Protein AF-A0A7Z0RQ14-F1 (afdb_monomer_lite)

Secondary structure (DSSP, 8-state):
----TTTT---GGGGGS-HHHHHHHHHHHHHHHHHHHHHHHHHHHHHHTHHHHHHTTT-HHHHHHHHH-HHHHHHHHHHHHHHHHHHHHHTS---GGGGT--SS-HHHHHHHHHHHHHHHHHHHHHHHHHTTS---------HHHHHHHHHHHHHHHHHHHHHHIIIIIIIHHHHHTTS-HHHHHHHHHHHHHHHHHHHHHHHHHHHHHHT--

Radius of gyration: 20.74 Å; chains: 1; bounding box: 49×41×56 Å

Organism: NCBI:txid747656

Foldseek 3Di:
DPDPVLLVPDFPPPVPDALVVLLVVLLVVLVVLVVVLLVVLVVVVCVVCVVVCVVCVPPVPVVCCVCPPPCSVLVSLLSSQVVVVVCCVPVVVDPPCSLPVDDDDPVVVVVVVVVVVVVVVVVVVVVCVVVVVDDCPDDDPDPVVVVVVVVCVVSVCSNVVSLCSSLPSPSLSSNVVNDPNVVSVVSSVVSSVVVVVVVVVVVVVVVVVVVVD

InterPro domains:
  IPR003675 CAAX prenyl protease 2/Lysostaphin resistance protein A-like domain [PF02517] (147-197)

Structure (mmCIF, N/CA/C/O backbone):
data_AF-A0A7Z0RQ14-F1
#
_entry.id   AF-A0A7Z0RQ14-F1
#
loop_
_atom_site.group_PDB
_atom_site.id
_atom_site.type_symbol
_atom_site.label_atom_id
_atom_site.label_alt_id
_atom_site.label_comp_id
_atom_site.label_asym_id
_atom_site.label_entity_id
_atom_site.label_seq_id
_atom_site.pdbx_PDB_ins_code
_atom_site.Cartn_x
_atom_site.Cartn_y
_atom_site.Cartn_z
_atom_site.occupancy
_atom_site.B_iso_or_equiv
_atom_site.auth_seq_id
_atom_site.auth_comp_id
_atom_site.auth_asym_id
_atom_site.auth_atom_id
_atom_site.pdbx_PDB_model_num
ATOM 1 N N . MET A 1 1 ? -17.360 -22.278 20.365 1.00 36.97 1 MET A N 1
ATOM 2 C CA . MET A 1 1 ? -17.751 -20.852 20.411 1.00 36.97 1 MET A CA 1
ATOM 3 C C . MET A 1 1 ? -16.495 -20.026 20.114 1.00 36.97 1 MET A C 1
ATOM 5 O O . MET A 1 1 ? -15.644 -19.904 20.984 1.00 36.97 1 MET A O 1
ATOM 9 N N . MET A 1 2 ? -16.275 -19.608 18.859 1.00 37.91 2 MET A N 1
ATOM 10 C CA . MET A 1 2 ? -15.067 -18.852 18.478 1.00 37.91 2 MET A CA 1
ATOM 11 C C . MET A 1 2 ? -15.148 -17.441 19.061 1.00 37.91 2 MET A C 1
ATOM 13 O O . MET A 1 2 ? -15.863 -16.584 18.545 1.00 37.91 2 MET A O 1
ATOM 17 N N . GLN A 1 3 ? -14.428 -17.221 20.155 1.00 40.12 3 GLN A N 1
ATOM 18 C CA . GLN A 1 3 ? -14.225 -15.907 20.749 1.00 40.12 3 GLN A CA 1
ATOM 19 C C . GLN A 1 3 ? -13.548 -15.014 19.698 1.00 40.12 3 GLN A C 1
ATOM 21 O O . GLN A 1 3 ? -12.396 -15.247 19.323 1.00 40.12 3 GLN A O 1
ATOM 26 N N . LYS A 1 4 ? -14.278 -14.025 19.166 1.00 46.34 4 LYS A N 1
ATOM 27 C CA . LYS A 1 4 ? -13.780 -13.070 18.164 1.00 46.34 4 LYS A CA 1
ATOM 28 C C . LYS A 1 4 ? -12.815 -12.080 18.832 1.00 46.34 4 LYS A C 1
ATOM 30 O O . LYS A 1 4 ? -13.126 -10.904 18.985 1.00 46.34 4 LYS A O 1
ATOM 35 N N . ARG A 1 5 ? -11.630 -12.563 19.219 1.00 50.62 5 ARG A N 1
ATOM 36 C CA . ARG A 1 5 ? -10.582 -11.812 19.943 1.00 50.62 5 ARG A CA 1
ATOM 37 C C . ARG A 1 5 ? -10.099 -10.556 19.216 1.00 50.62 5 ARG A C 1
ATOM 39 O O . ARG A 1 5 ? -9.617 -9.633 19.863 1.00 50.62 5 ARG A O 1
ATOM 46 N N . ILE A 1 6 ? -10.271 -10.488 17.893 1.00 51.50 6 ILE A N 1
ATOM 47 C CA . ILE A 1 6 ? -9.937 -9.298 17.095 1.00 51.50 6 ILE A CA 1
ATOM 48 C C . ILE A 1 6 ? -10.818 -8.085 17.457 1.00 51.50 6 ILE A C 1
ATOM 50 O O . ILE A 1 6 ? -10.410 -6.946 17.263 1.00 51.50 6 ILE A O 1
ATOM 54 N N . LEU A 1 7 ? -12.007 -8.324 18.026 1.00 49.09 7 LEU A N 1
ATOM 55 C CA . LEU A 1 7 ? -12.956 -7.284 18.434 1.00 49.09 7 LEU A CA 1
ATOM 56 C C . LEU A 1 7 ? -12.770 -6.829 19.891 1.00 49.09 7 LEU A C 1
ATOM 58 O O . LEU A 1 7 ? -13.235 -5.752 20.256 1.00 49.09 7 LEU A O 1
ATOM 62 N N . GLU A 1 8 ? -12.104 -7.624 20.732 1.00 48.56 8 GLU A N 1
ATOM 63 C CA . GLU A 1 8 ? -12.002 -7.352 22.174 1.00 48.56 8 GLU A CA 1
ATOM 64 C C . GLU A 1 8 ? -10.889 -6.356 22.515 1.00 48.56 8 GLU A C 1
ATOM 66 O O . GLU A 1 8 ? -10.997 -5.615 23.491 1.00 48.56 8 GLU A O 1
ATOM 71 N N . ASN A 1 9 ? -9.833 -6.274 21.702 1.00 47.22 9 ASN A N 1
ATOM 72 C CA . ASN A 1 9 ? -8.649 -5.489 22.048 1.00 47.22 9 ASN A CA 1
ATOM 73 C C . ASN A 1 9 ? -8.691 -4.070 21.456 1.00 47.22 9 ASN A C 1
ATOM 75 O O . ASN A 1 9 ? -7.859 -3.698 20.627 1.00 47.22 9 ASN A O 1
ATOM 79 N N . THR A 1 10 ? -9.696 -3.281 21.855 1.00 51.72 10 THR A N 1
ATOM 80 C CA . THR A 1 10 ? -9.879 -1.894 21.394 1.00 51.72 10 THR A CA 1
ATOM 81 C C . THR A 1 10 ? -9.547 -0.863 22.478 1.00 51.72 10 THR A C 1
ATOM 83 O O . THR A 1 10 ? -10.015 -0.934 23.611 1.00 51.72 10 THR A O 1
ATOM 86 N N . THR A 1 11 ? -8.720 0.127 22.128 1.00 47.34 11 THR A N 1
ATOM 87 C CA . THR A 1 11 ? -8.255 1.208 23.006 1.00 47.34 11 THR A CA 1
ATOM 88 C C . THR A 1 11 ? -9.424 2.039 23.543 1.00 47.34 11 THR A C 1
ATOM 90 O O . THR A 1 11 ? -10.228 2.576 22.783 1.00 47.34 11 THR A O 1
ATOM 93 N N . LYS A 1 12 ? -9.464 2.234 24.870 1.00 48.81 12 LYS A N 1
ATOM 94 C CA . LYS A 1 12 ? -10.450 3.072 25.591 1.00 48.81 12 LYS A CA 1
ATOM 95 C C . LYS A 1 12 ? -10.433 4.564 25.204 1.00 48.81 12 LYS A C 1
ATOM 97 O O . LYS A 1 12 ? -11.265 5.339 25.657 1.00 48.81 12 LYS A O 1
ATOM 102 N N . ARG A 1 13 ? -9.466 5.018 24.398 1.00 49.84 13 ARG A N 1
ATOM 103 C CA . ARG A 1 13 ? -9.223 6.452 24.151 1.00 49.84 13 ARG A CA 1
ATOM 104 C C . ARG A 1 13 ? -10.235 7.091 23.193 1.00 49.84 13 ARG A C 1
ATOM 106 O O . ARG A 1 13 ? -10.565 8.258 23.367 1.00 49.84 13 ARG A O 1
ATOM 113 N N . TYR A 1 14 ? -10.795 6.322 22.263 1.00 52.81 14 TYR A N 1
ATOM 114 C CA . TYR A 1 14 ? -11.795 6.801 21.299 1.00 52.81 14 TYR A CA 1
ATOM 115 C C . TYR A 1 14 ? -13.242 6.738 21.830 1.00 52.81 14 TYR A C 1
ATOM 117 O O . TYR A 1 14 ? -14.206 6.905 21.081 1.00 52.81 14 TYR A O 1
ATOM 125 N N . GLU A 1 15 ? -13.423 6.480 23.131 1.00 54.47 15 GLU A N 1
ATOM 126 C CA . GLU A 1 15 ? -14.751 6.336 23.740 1.00 54.47 15 GLU A CA 1
ATOM 127 C C . GLU A 1 15 ? -15.501 7.668 23.907 1.00 54.47 15 GLU A C 1
ATOM 129 O O . GLU A 1 15 ? -16.731 7.672 23.909 1.00 54.47 15 GLU A O 1
ATOM 134 N N . LYS A 1 16 ? -14.785 8.799 23.946 1.00 55.19 16 LYS A N 1
ATOM 135 C CA . LYS A 1 16 ? -15.356 10.119 24.269 1.00 55.19 16 LYS A CA 1
ATOM 136 C C . LYS A 1 16 ? -15.962 10.891 23.090 1.00 55.19 16 LYS A C 1
ATOM 138 O O . LYS A 1 16 ? -16.620 11.896 23.322 1.00 55.19 16 LYS A O 1
ATOM 143 N N . LEU A 1 17 ? -15.736 10.460 21.850 1.00 57.28 17 LEU A N 1
ATOM 144 C CA . LEU A 1 17 ? -16.204 11.16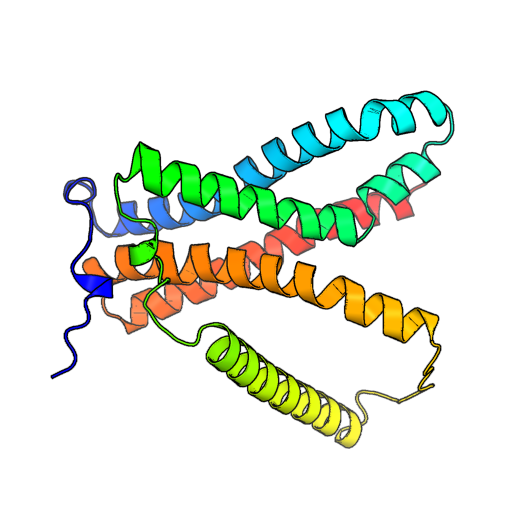7 20.654 1.00 57.28 17 LEU A CA 1
ATOM 145 C C . LEU A 1 17 ? -17.479 10.517 20.086 1.00 57.28 17 LEU A C 1
ATOM 147 O O . LEU A 1 17 ? -17.620 9.289 20.164 1.00 57.28 17 LEU A O 1
ATOM 151 N N . PRO A 1 18 ? -18.412 11.310 19.523 1.00 68.69 18 PRO A N 1
ATOM 152 C CA . PRO A 1 18 ? -19.643 10.779 18.954 1.00 68.69 18 PRO A CA 1
ATOM 153 C C . PRO A 1 18 ? -19.339 9.868 17.756 1.00 68.69 18 PRO A C 1
ATOM 155 O O . PRO A 1 18 ? -18.381 10.085 17.014 1.00 68.69 18 PRO A O 1
ATOM 158 N N . ALA A 1 19 ? -20.156 8.826 17.578 1.00 65.38 19 ALA A N 1
ATOM 159 C CA . ALA A 1 19 ? -19.882 7.730 16.644 1.00 65.38 19 ALA A CA 1
ATOM 160 C C . ALA A 1 19 ? -19.664 8.196 15.192 1.00 65.38 19 ALA A C 1
ATOM 162 O O . ALA A 1 19 ? -18.755 7.707 14.528 1.00 65.38 19 ALA A O 1
ATOM 163 N N . TRP A 1 20 ? -20.442 9.175 14.723 1.00 68.00 20 TRP A N 1
ATOM 164 C CA . TRP A 1 20 ? -20.328 9.734 13.372 1.00 68.00 20 TRP A CA 1
ATOM 165 C C . TRP A 1 20 ? -19.007 10.489 13.155 1.00 68.00 20 TRP A C 1
ATOM 167 O O . TRP A 1 20 ? -18.345 10.295 12.140 1.00 68.00 20 TRP A O 1
ATOM 177 N N . LEU A 1 21 ? -18.571 11.278 14.142 1.00 69.69 21 LEU A N 1
ATOM 178 C CA . LEU A 1 21 ? -17.315 12.027 14.079 1.00 69.69 21 LEU A CA 1
ATOM 179 C C . LEU A 1 21 ? -16.108 11.089 14.132 1.00 69.69 21 LEU A C 1
ATOM 181 O O . LEU A 1 21 ? -15.133 11.305 13.425 1.00 69.69 21 LEU A O 1
ATOM 185 N N . MET A 1 22 ? -16.191 10.011 14.916 1.00 70.69 22 MET A N 1
ATOM 186 C CA . MET A 1 22 ? -15.156 8.977 14.952 1.00 70.69 22 MET A CA 1
ATOM 187 C C . MET A 1 22 ? -15.006 8.233 13.630 1.00 70.69 22 MET A C 1
ATOM 189 O O . MET A 1 22 ? -13.882 7.912 13.260 1.00 70.69 22 MET A O 1
ATOM 193 N N . ILE A 1 23 ? -16.109 7.958 12.929 1.00 68.06 23 ILE A N 1
ATOM 194 C CA . ILE A 1 23 ? -16.064 7.334 11.605 1.00 68.06 23 ILE A CA 1
ATOM 195 C C . ILE A 1 23 ? -15.337 8.264 10.638 1.00 68.06 23 ILE A C 1
ATOM 197 O O . ILE A 1 23 ? -14.333 7.850 10.074 1.00 68.06 23 ILE A O 1
ATOM 201 N N . ILE A 1 24 ? -15.767 9.524 10.520 1.00 73.44 24 ILE A N 1
ATOM 202 C CA . ILE A 1 24 ? -15.133 10.508 9.625 1.00 73.44 24 ILE A CA 1
ATOM 203 C C . ILE A 1 24 ? -13.648 10.682 9.969 1.00 73.44 24 ILE A C 1
ATOM 205 O O . ILE A 1 24 ? -12.796 10.644 9.086 1.00 73.44 24 ILE A O 1
ATOM 209 N N . LEU A 1 25 ? -13.321 10.802 11.258 1.00 75.69 25 LEU A N 1
ATOM 210 C CA . LEU A 1 25 ? -11.942 10.937 11.717 1.00 75.69 25 LEU A CA 1
ATOM 211 C C . LEU A 1 25 ? -11.107 9.690 11.395 1.00 75.69 25 LEU A C 1
ATOM 213 O O . LEU A 1 25 ? -9.959 9.819 10.991 1.00 75.69 25 LEU A O 1
ATOM 217 N N . ALA A 1 26 ? -11.666 8.487 11.546 1.00 72.00 26 ALA A N 1
ATOM 218 C CA . ALA A 1 26 ? -10.970 7.251 11.201 1.00 72.00 26 ALA A CA 1
ATOM 219 C C . ALA A 1 26 ? -10.734 7.134 9.687 1.00 72.00 26 ALA A C 1
ATOM 221 O O . ALA A 1 26 ? -9.661 6.699 9.283 1.00 72.00 26 ALA A O 1
ATOM 222 N N . CYS A 1 27 ? -11.686 7.580 8.862 1.00 70.75 27 CYS A N 1
ATOM 223 C CA . CYS A 1 27 ? -11.525 7.662 7.406 1.00 70.75 27 CYS A CA 1
ATOM 224 C C . CYS A 1 27 ? -10.371 8.599 7.035 1.00 70.75 27 CYS A C 1
ATOM 226 O O . CYS A 1 27 ? -9.447 8.204 6.331 1.00 70.75 27 CYS A O 1
ATOM 228 N N . LEU A 1 28 ? -10.396 9.813 7.587 1.00 77.81 28 LEU A N 1
ATOM 229 C CA . LEU A 1 28 ? -9.386 10.839 7.342 1.00 77.81 28 LEU A CA 1
ATOM 230 C C . LEU A 1 28 ? -8.000 10.377 7.819 1.00 77.81 28 LEU A C 1
ATOM 232 O O . LEU A 1 28 ? -6.992 10.623 7.168 1.00 77.81 28 LEU A O 1
ATOM 236 N N . MET A 1 29 ? -7.938 9.637 8.926 1.00 76.88 29 MET A N 1
ATOM 237 C CA . MET A 1 29 ? -6.689 9.054 9.417 1.00 76.88 29 MET A CA 1
ATOM 238 C C . MET A 1 29 ? -6.098 8.009 8.463 1.00 76.88 29 MET A C 1
ATOM 240 O O . MET A 1 29 ? -4.878 7.956 8.335 1.00 76.88 29 MET A O 1
ATOM 244 N N . VAL A 1 30 ? -6.918 7.213 7.764 1.00 78.94 30 VAL A N 1
ATOM 245 C CA . VAL A 1 30 ? -6.406 6.291 6.732 1.00 78.94 30 VAL A CA 1
ATOM 246 C C . VAL A 1 30 ? -5.719 7.072 5.613 1.00 78.94 30 VAL A C 1
ATOM 248 O O . VAL A 1 30 ? -4.593 6.737 5.249 1.00 78.94 30 VAL A O 1
ATOM 251 N N 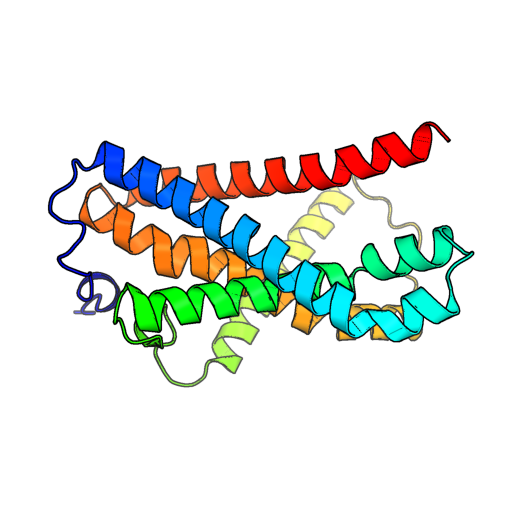. GLU A 1 31 ? -6.339 8.145 5.119 1.00 78.06 31 GLU A N 1
ATOM 252 C CA . GLU A 1 31 ? -5.728 9.015 4.103 1.00 78.06 31 GLU A CA 1
ATOM 253 C C . GLU A 1 31 ? -4.439 9.668 4.610 1.00 78.06 31 GLU A C 1
ATOM 255 O O . GLU A 1 31 ? -3.434 9.682 3.899 1.00 78.06 31 GLU A O 1
ATOM 260 N N . LEU A 1 32 ? -4.415 10.131 5.863 1.00 82.12 32 LEU A N 1
ATOM 261 C CA . LEU A 1 32 ? -3.205 10.684 6.473 1.00 82.12 32 LEU A CA 1
ATOM 262 C C . LEU A 1 32 ? -2.066 9.662 6.555 1.00 82.12 32 LEU A C 1
ATOM 264 O O . LEU A 1 32 ? -0.911 10.045 6.374 1.00 82.12 32 LEU A O 1
ATOM 268 N N . PHE A 1 33 ? -2.352 8.378 6.788 1.00 83.31 33 PHE A N 1
ATOM 269 C CA . PHE A 1 33 ? -1.316 7.342 6.742 1.00 83.31 33 PHE A CA 1
ATOM 270 C C . PHE A 1 33 ? -0.777 7.127 5.330 1.00 83.31 33 PHE A C 1
ATOM 272 O O . PHE A 1 33 ? 0.440 7.015 5.166 1.00 83.31 33 PHE A O 1
ATOM 279 N N . PHE A 1 34 ? -1.645 7.117 4.315 1.00 82.81 34 PHE A N 1
ATOM 280 C CA . PHE A 1 34 ? -1.215 7.015 2.919 1.00 82.81 34 PHE A CA 1
ATOM 281 C C . PHE A 1 34 ? -0.372 8.220 2.497 1.00 82.81 34 PHE A C 1
ATOM 283 O O . PHE A 1 34 ? 0.728 8.039 1.975 1.00 82.81 34 PHE A O 1
ATOM 290 N N . ILE A 1 35 ? -0.836 9.441 2.771 1.00 82.94 35 ILE A N 1
ATOM 291 C CA . ILE A 1 35 ? -0.117 10.675 2.430 1.00 82.94 35 ILE A CA 1
ATOM 292 C C . ILE A 1 35 ? 1.194 10.749 3.213 1.00 82.94 35 ILE A C 1
ATOM 294 O O . ILE A 1 35 ? 2.260 10.899 2.621 1.00 82.94 35 ILE A O 1
ATOM 298 N N . GLY A 1 36 ? 1.136 10.590 4.537 1.00 83.19 36 GLY A N 1
ATOM 299 C CA . GLY A 1 36 ? 2.308 10.666 5.405 1.00 83.19 36 GLY A CA 1
ATOM 300 C C . GLY A 1 36 ? 3.364 9.625 5.043 1.00 83.19 36 GLY A C 1
ATOM 301 O O . GLY A 1 36 ? 4.548 9.953 4.966 1.00 83.19 36 GLY A O 1
ATOM 302 N N . GLY A 1 37 ? 2.948 8.392 4.750 1.00 84.81 37 GLY A N 1
ATOM 303 C CA . GLY A 1 37 ? 3.871 7.348 4.320 1.00 84.81 37 GLY A CA 1
ATOM 304 C C . GLY A 1 37 ? 4.426 7.536 2.920 1.00 84.81 37 GLY A C 1
ATOM 305 O O . GLY A 1 37 ? 5.607 7.266 2.711 1.00 84.81 37 GLY A O 1
ATOM 306 N N . THR A 1 38 ? 3.639 8.091 2.002 1.00 85.81 38 THR A N 1
ATOM 307 C CA . THR A 1 38 ? 4.127 8.460 0.668 1.00 85.81 38 THR A CA 1
ATOM 308 C C . THR A 1 38 ? 5.156 9.583 0.744 1.00 85.81 38 THR A C 1
ATOM 310 O O . THR A 1 38 ? 6.208 9.486 0.120 1.00 85.81 38 THR A O 1
ATOM 313 N N . VAL A 1 39 ? 4.905 10.619 1.549 1.00 86.81 39 VAL A N 1
ATOM 314 C CA . VAL A 1 39 ? 5.836 11.744 1.729 1.00 86.81 39 VAL A CA 1
ATOM 315 C C . VAL A 1 39 ? 7.133 11.277 2.385 1.00 86.81 39 VAL A C 1
ATOM 317 O O . VAL A 1 39 ? 8.211 11.542 1.861 1.00 86.81 39 VAL A O 1
ATOM 320 N N . ILE A 1 40 ? 7.056 10.549 3.501 1.00 87.38 40 ILE A N 1
ATOM 321 C CA . ILE A 1 40 ? 8.252 10.075 4.214 1.00 87.38 40 ILE A CA 1
ATOM 322 C C . ILE A 1 40 ? 9.030 9.068 3.360 1.00 87.38 40 ILE A C 1
ATOM 324 O O . ILE A 1 40 ? 10.248 9.193 3.231 1.00 87.38 40 ILE A O 1
ATOM 328 N N . GLY A 1 41 ? 8.343 8.098 2.749 1.00 87.00 41 GLY A N 1
ATOM 329 C CA . GLY A 1 41 ? 8.963 7.126 1.849 1.00 87.00 41 GLY A CA 1
ATOM 330 C C . GLY A 1 41 ? 9.618 7.801 0.644 1.00 87.00 41 GLY A C 1
ATOM 331 O O . GLY A 1 41 ? 10.763 7.492 0.320 1.00 87.00 41 GLY A O 1
ATOM 332 N N . GLY A 1 42 ? 8.942 8.784 0.044 1.00 86.12 42 GLY A N 1
ATOM 333 C CA . GLY A 1 42 ? 9.466 9.592 -1.055 1.00 86.12 42 GLY A CA 1
ATOM 334 C C . GLY A 1 42 ? 10.709 10.391 -0.667 1.00 86.12 42 GLY A C 1
ATOM 335 O O . GLY A 1 42 ? 11.697 10.361 -1.396 1.00 86.12 42 GLY A O 1
ATOM 336 N N . LEU A 1 43 ? 10.712 11.046 0.498 1.00 88.12 43 LEU A N 1
ATOM 337 C CA . LEU A 1 43 ? 11.885 11.771 1.002 1.00 88.12 43 LEU A CA 1
ATOM 338 C C . LEU A 1 43 ? 13.076 10.834 1.226 1.00 88.12 43 LEU A C 1
ATOM 340 O O . LEU A 1 43 ? 14.182 11.139 0.784 1.00 88.12 43 LEU A O 1
ATOM 344 N N . ILE A 1 44 ? 12.855 9.682 1.866 1.00 89.06 44 ILE A N 1
ATOM 345 C CA . ILE A 1 44 ? 13.913 8.691 2.109 1.00 89.06 44 ILE A CA 1
ATOM 346 C C . ILE A 1 44 ? 14.483 8.182 0.782 1.00 89.06 44 ILE A C 1
ATOM 348 O O . ILE A 1 44 ? 15.700 8.174 0.604 1.00 89.06 44 ILE A O 1
ATOM 352 N N . LEU A 1 45 ? 13.623 7.798 -0.164 1.00 87.31 45 LEU A N 1
ATOM 353 C CA . LEU A 1 45 ? 14.046 7.322 -1.483 1.00 87.31 45 LEU A CA 1
ATOM 354 C C . LEU A 1 45 ? 14.797 8.400 -2.267 1.00 87.31 45 LEU A C 1
ATOM 356 O O . LEU A 1 45 ? 15.821 8.101 -2.875 1.00 87.31 45 LEU A O 1
ATOM 360 N N . THR A 1 46 ? 14.351 9.654 -2.184 1.00 85.44 46 THR A N 1
ATOM 361 C CA . THR A 1 46 ? 15.030 10.788 -2.823 1.00 85.44 46 THR A CA 1
ATOM 362 C C . THR A 1 46 ? 16.437 10.950 -2.260 1.00 85.44 46 THR A C 1
ATOM 364 O O . THR A 1 46 ? 17.394 10.983 -3.031 1.00 85.44 46 THR A O 1
ATOM 367 N N . VAL A 1 47 ? 16.588 10.947 -0.930 1.00 89.12 47 VAL A N 1
ATOM 368 C CA . VAL A 1 47 ? 17.897 11.031 -0.259 1.00 89.12 47 VAL A CA 1
ATOM 369 C C . VAL A 1 47 ? 18.806 9.862 -0.651 1.00 89.12 47 VAL A C 1
ATOM 371 O O . VAL A 1 47 ? 19.984 10.070 -0.937 1.00 89.12 47 VAL A O 1
ATOM 374 N N . LEU A 1 48 ? 18.271 8.641 -0.721 1.00 87.81 48 LEU A N 1
ATOM 375 C CA . LEU A 1 48 ? 19.030 7.460 -1.149 1.00 87.81 48 LEU A CA 1
ATOM 376 C C . LEU A 1 48 ? 19.459 7.540 -2.622 1.00 87.81 48 LEU A C 1
ATOM 378 O O . LEU A 1 48 ? 20.557 7.106 -2.964 1.00 87.81 48 LEU A O 1
ATOM 382 N N . SER A 1 49 ? 18.626 8.126 -3.482 1.00 86.50 49 SER A N 1
ATOM 383 C CA . SER A 1 49 ? 18.912 8.321 -4.908 1.00 86.50 49 SER A CA 1
ATOM 384 C C . SER A 1 49 ? 19.812 9.527 -5.210 1.00 86.50 49 SER A C 1
ATOM 386 O O . SER A 1 49 ? 20.167 9.741 -6.367 1.00 86.50 49 SER A O 1
ATOM 388 N N . MET A 1 50 ? 20.233 10.304 -4.202 1.00 85.56 50 MET A N 1
ATOM 389 C CA . MET A 1 50 ? 21.034 11.521 -4.403 1.00 85.56 50 MET A CA 1
ATOM 390 C C . MET A 1 50 ? 22.303 11.320 -5.244 1.00 85.56 50 MET A C 1
ATOM 392 O O . MET A 1 50 ? 22.546 12.152 -6.115 1.00 85.56 50 MET A O 1
ATOM 396 N N . PRO A 1 51 ? 23.102 10.246 -5.080 1.00 87.50 51 PRO A N 1
ATOM 397 C CA . PRO A 1 51 ? 24.266 10.023 -5.940 1.00 87.50 51 PRO A CA 1
ATOM 398 C C . PRO A 1 51 ? 23.887 9.869 -7.420 1.00 87.50 51 PRO A C 1
ATOM 400 O O . PRO A 1 51 ? 24.569 10.404 -8.292 1.00 87.50 51 PRO A O 1
ATOM 403 N N . PHE A 1 52 ? 22.769 9.190 -7.695 1.00 87.38 52 PHE A N 1
ATOM 404 C CA . PHE A 1 52 ? 22.239 9.011 -9.045 1.00 87.38 52 PHE A CA 1
ATOM 405 C C . PHE A 1 52 ? 21.708 10.330 -9.622 1.00 87.38 52 PHE A C 1
ATOM 407 O O . PHE A 1 52 ? 22.012 10.665 -10.769 1.00 87.38 52 PHE A O 1
ATOM 414 N N . LEU A 1 53 ? 20.986 11.111 -8.813 1.00 86.19 53 LEU A N 1
ATOM 415 C CA . LEU A 1 53 ? 20.505 12.443 -9.187 1.00 86.19 53 LEU A CA 1
ATOM 416 C C . LEU A 1 53 ? 21.664 13.379 -9.540 1.00 86.19 53 LEU A C 1
ATOM 418 O O . LEU A 1 53 ? 21.619 14.051 -10.565 1.00 86.19 53 LEU A O 1
ATOM 422 N N . ILE A 1 54 ? 22.728 13.370 -8.733 1.00 87.25 54 ILE A N 1
ATOM 423 C CA . ILE A 1 54 ? 23.929 14.179 -8.972 1.00 87.25 54 ILE A CA 1
ATOM 424 C C . ILE A 1 54 ? 24.631 13.752 -10.265 1.00 87.25 54 ILE A C 1
ATOM 426 O O . ILE A 1 54 ? 25.076 14.607 -11.027 1.00 87.25 54 ILE A O 1
ATOM 430 N N . SER A 1 55 ? 24.701 12.448 -10.549 1.00 86.75 55 SER A N 1
ATOM 431 C CA . SER A 1 55 ? 25.309 11.953 -11.791 1.00 86.75 55 SER A CA 1
ATOM 432 C C . SER A 1 55 ? 24.497 12.273 -13.054 1.00 86.75 55 SER A C 1
ATOM 434 O O . SER A 1 55 ? 25.077 12.372 -14.130 1.00 86.75 55 SER A O 1
ATOM 436 N N . ASN A 1 56 ? 23.182 12.483 -12.926 1.00 86.12 56 ASN A N 1
ATOM 437 C CA . ASN A 1 56 ? 22.261 12.740 -14.039 1.00 86.12 56 ASN A CA 1
ATOM 438 C C . ASN A 1 56 ? 21.691 14.168 -14.022 1.00 86.12 56 ASN A C 1
ATOM 440 O O . ASN A 1 56 ? 20.613 14.405 -14.558 1.00 86.12 56 ASN A O 1
ATOM 444 N N . LEU A 1 57 ? 22.418 15.135 -13.447 1.00 79.00 57 LEU A N 1
ATOM 445 C CA . LEU A 1 57 ? 21.945 16.507 -13.195 1.00 79.00 57 LEU A CA 1
ATOM 446 C C . LEU A 1 57 ? 21.516 17.304 -14.455 1.00 79.00 57 LEU A C 1
ATOM 448 O O . LEU A 1 57 ? 21.013 18.414 -14.329 1.00 79.00 57 LEU A O 1
ATOM 452 N N . GLY A 1 58 ? 21.710 16.757 -15.659 1.00 81.38 58 GLY A N 1
ATOM 453 C CA . GLY A 1 58 ? 21.276 17.335 -16.937 1.00 81.38 58 GLY A CA 1
ATOM 454 C C . GLY A 1 58 ? 20.326 16.456 -17.760 1.00 81.38 58 GLY A C 1
ATOM 455 O O . GLY A 1 58 ? 19.983 16.844 -18.871 1.00 81.38 58 GLY A O 1
ATOM 456 N N . ASN A 1 59 ? 19.913 15.290 -17.255 1.00 87.25 59 ASN A N 1
ATOM 457 C CA . ASN A 1 59 ? 18.996 14.380 -17.944 1.00 87.25 59 ASN A CA 1
ATOM 458 C C . ASN A 1 59 ? 17.702 14.235 -17.129 1.00 87.25 59 ASN A C 1
ATOM 460 O O . ASN A 1 59 ? 17.588 13.363 -16.266 1.00 87.25 59 ASN A O 1
ATOM 464 N N . LEU A 1 60 ? 16.749 15.137 -17.384 1.00 82.50 60 LEU A N 1
ATOM 465 C CA . LEU A 1 60 ? 15.454 15.157 -16.699 1.00 82.50 60 LEU A CA 1
ATOM 466 C C . LEU A 1 60 ? 14.654 13.876 -16.959 1.00 82.50 60 LEU A C 1
ATOM 468 O O . LEU A 1 60 ? 14.043 13.357 -16.028 1.00 82.50 60 LEU A O 1
ATOM 472 N N . ASP A 1 61 ? 14.734 13.324 -18.169 1.00 84.88 61 ASP A N 1
ATOM 473 C CA . ASP A 1 61 ? 13.996 12.119 -18.556 1.00 84.88 61 ASP A CA 1
ATOM 474 C C . ASP A 1 61 ? 14.449 10.907 -17.734 1.00 84.88 61 ASP A C 1
ATOM 476 O O . ASP A 1 61 ? 13.625 10.203 -17.155 1.00 84.88 61 ASP A O 1
ATOM 480 N N . ALA A 1 62 ? 15.764 10.723 -17.566 1.00 83.75 62 ALA A N 1
ATOM 481 C CA . ALA A 1 62 ? 16.313 9.637 -16.748 1.00 83.75 62 ALA A CA 1
ATOM 482 C C . ALA A 1 62 ? 15.919 9.753 -15.264 1.00 83.75 62 ALA A C 1
ATOM 484 O O . ALA A 1 62 ? 15.706 8.747 -14.577 1.00 83.75 62 ALA A O 1
ATOM 485 N N . ILE A 1 63 ? 15.814 10.983 -14.749 1.00 83.62 63 ILE A N 1
ATOM 486 C CA . ILE A 1 63 ? 15.347 11.232 -13.382 1.00 83.62 63 ILE A CA 1
ATOM 487 C C . ILE A 1 63 ? 13.865 10.855 -13.269 1.00 83.62 63 ILE A C 1
ATOM 489 O O . ILE A 1 63 ? 13.500 10.089 -12.374 1.00 83.62 63 ILE A O 1
ATOM 493 N N . ILE A 1 64 ? 13.021 11.345 -14.179 1.00 81.69 64 ILE A N 1
ATOM 494 C CA . ILE A 1 64 ? 11.578 11.070 -14.173 1.00 81.69 64 ILE A CA 1
ATOM 495 C C . ILE A 1 64 ? 11.316 9.568 -14.305 1.00 81.69 64 ILE A C 1
ATOM 497 O O . ILE A 1 64 ? 10.554 9.021 -13.505 1.00 81.69 64 ILE A O 1
ATOM 501 N N . GLU A 1 65 ? 11.993 8.879 -15.224 1.00 84.69 65 GLU A N 1
ATOM 502 C CA . GLU A 1 65 ? 11.874 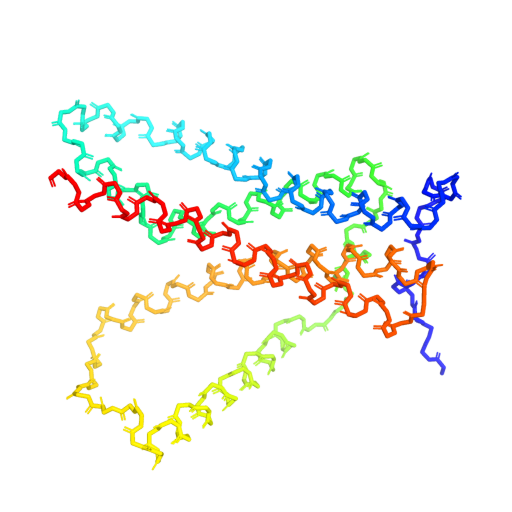7.430 -15.420 1.00 84.69 65 GLU A CA 1
ATOM 503 C C . GLU A 1 65 ? 12.209 6.659 -14.135 1.00 84.69 65 GLU A C 1
ATOM 505 O O . GLU A 1 65 ? 11.485 5.751 -13.728 1.00 84.69 65 GLU A O 1
ATOM 510 N N . THR A 1 66 ? 13.254 7.075 -13.417 1.00 82.75 66 THR A N 1
ATOM 511 C CA . THR A 1 66 ? 13.665 6.421 -12.167 1.00 82.75 66 THR A CA 1
ATOM 512 C C . THR A 1 66 ? 12.605 6.553 -11.068 1.00 82.75 66 THR A C 1
ATOM 514 O O . THR A 1 66 ? 12.316 5.579 -10.370 1.00 82.75 66 THR A O 1
ATOM 517 N N . PHE A 1 67 ? 11.992 7.731 -10.905 1.00 79.50 67 PHE A N 1
ATOM 518 C CA . PHE A 1 67 ? 10.959 7.956 -9.879 1.00 79.50 67 PHE A CA 1
ATOM 519 C C . PHE A 1 67 ? 9.571 7.438 -10.274 1.00 79.50 67 PHE A C 1
ATOM 521 O O . PHE A 1 67 ? 8.741 7.167 -9.400 1.00 79.50 67 PHE A O 1
ATOM 528 N N . THR A 1 68 ? 9.303 7.303 -11.570 1.00 79.06 68 THR A N 1
ATOM 529 C CA . THR A 1 68 ? 8.069 6.700 -12.092 1.00 79.06 68 THR A CA 1
ATOM 530 C C . THR A 1 68 ? 8.177 5.185 -12.233 1.00 79.06 68 THR A C 1
ATOM 532 O O . THR A 1 68 ? 7.156 4.514 -12.383 1.00 79.06 68 THR A O 1
ATOM 535 N N . HIS A 1 69 ? 9.382 4.626 -12.083 1.00 84.12 69 HIS A N 1
ATOM 536 C CA . HIS A 1 69 ? 9.616 3.196 -12.166 1.00 84.12 69 HIS A CA 1
ATOM 537 C C . HIS A 1 69 ? 8.722 2.413 -11.188 1.00 84.12 69 HIS A C 1
ATOM 539 O O . HIS A 1 69 ? 8.676 2.683 -9.983 1.00 84.12 69 HIS A O 1
ATOM 545 N N . LEU A 1 70 ? 8.075 1.359 -11.698 1.00 82.56 70 LEU A N 1
ATOM 546 C CA . LEU A 1 70 ? 7.110 0.532 -10.964 1.00 82.56 70 LEU A CA 1
ATOM 547 C C . LEU A 1 70 ? 7.625 0.065 -9.588 1.00 82.56 70 LEU A C 1
ATOM 549 O O . LEU A 1 70 ? 6.944 0.237 -8.583 1.00 82.56 70 LEU A O 1
ATOM 553 N N . TYR A 1 71 ? 8.843 -0.485 -9.512 1.00 82.81 71 TYR A N 1
ATOM 554 C CA . TYR A 1 71 ? 9.444 -0.917 -8.241 1.00 82.81 71 TYR A CA 1
ATOM 555 C C . TYR A 1 71 ? 9.569 0.196 -7.194 1.00 82.81 71 TYR A C 1
ATOM 557 O O . TYR A 1 71 ? 9.383 -0.074 -6.009 1.00 82.81 71 TYR A O 1
ATOM 565 N N . VAL A 1 72 ? 9.858 1.436 -7.605 1.00 84.25 72 VAL A N 1
ATOM 566 C CA . VAL A 1 72 ? 9.965 2.576 -6.683 1.00 84.25 72 VAL A CA 1
ATOM 567 C C . VAL A 1 72 ? 8.584 2.924 -6.140 1.00 84.25 72 VAL A C 1
ATOM 569 O O . VAL A 1 72 ? 8.412 3.025 -4.925 1.00 84.25 72 VAL A O 1
ATOM 572 N N . GLN A 1 73 ? 7.577 3.006 -7.013 1.00 83.31 73 GLN A N 1
ATOM 573 C CA . GLN A 1 73 ? 6.196 3.280 -6.610 1.00 83.31 73 GLN A CA 1
ATOM 574 C C . GLN A 1 73 ? 5.638 2.205 -5.673 1.00 83.31 73 GLN A C 1
ATOM 576 O O . GLN A 1 73 ? 5.062 2.523 -4.631 1.00 83.31 73 GLN A O 1
ATOM 581 N N . LEU A 1 74 ? 5.847 0.927 -5.996 1.00 85.62 74 LEU A N 1
ATOM 582 C CA . LEU A 1 74 ? 5.398 -0.170 -5.143 1.00 85.62 74 LEU A CA 1
ATOM 583 C C . LEU A 1 74 ? 6.186 -0.234 -3.827 1.00 85.62 74 LEU A C 1
ATOM 585 O O . LEU A 1 74 ? 5.620 -0.533 -2.776 1.00 85.62 74 LEU A O 1
ATOM 589 N N . GLY A 1 75 ? 7.482 0.085 -3.861 1.00 84.81 75 GLY A N 1
ATOM 590 C CA . GLY A 1 75 ? 8.338 0.137 -2.678 1.00 84.81 75 GLY A CA 1
ATOM 591 C C . GLY A 1 75 ? 7.876 1.168 -1.643 1.00 84.81 75 GLY A C 1
ATOM 592 O O . GLY A 1 75 ? 8.011 0.928 -0.443 1.00 84.81 75 GLY A O 1
ATOM 593 N N . ILE A 1 76 ? 7.253 2.272 -2.073 1.00 87.06 76 ILE A N 1
ATOM 594 C CA . ILE A 1 76 ? 6.713 3.305 -1.171 1.00 87.06 76 ILE A CA 1
ATOM 595 C C . ILE A 1 76 ? 5.656 2.733 -0.207 1.00 87.06 76 ILE A C 1
ATOM 597 O O . ILE A 1 76 ? 5.610 3.129 0.962 1.00 87.06 76 ILE A O 1
ATOM 601 N N . PHE A 1 77 ? 4.868 1.739 -0.630 1.00 85.44 77 PHE A N 1
ATOM 602 C CA . PHE A 1 77 ? 3.872 1.095 0.237 1.00 85.44 77 PHE A CA 1
ATOM 603 C C . PHE A 1 77 ? 4.489 0.377 1.442 1.00 85.44 77 PHE A C 1
ATOM 605 O O . PHE A 1 77 ? 3.873 0.330 2.511 1.00 85.44 77 PHE A O 1
ATOM 612 N N . ALA A 1 78 ? 5.732 -0.099 1.329 1.00 87.25 78 ALA A N 1
ATOM 613 C CA . ALA A 1 78 ? 6.444 -0.663 2.472 1.00 87.25 78 ALA A CA 1
ATOM 614 C C . ALA A 1 78 ? 6.626 0.384 3.587 1.00 87.25 78 ALA A C 1
ATOM 616 O O . ALA A 1 78 ? 6.421 0.080 4.764 1.00 87.25 78 ALA A O 1
ATOM 617 N N . PHE A 1 79 ? 6.938 1.634 3.229 1.00 86.75 79 PHE A N 1
ATOM 618 C CA . PHE A 1 79 ? 7.093 2.726 4.195 1.00 86.75 79 PHE A CA 1
ATOM 619 C C . PHE A 1 79 ? 5.765 3.114 4.850 1.00 86.75 79 PHE A C 1
ATOM 621 O O . PHE A 1 79 ? 5.738 3.367 6.056 1.00 86.75 79 PHE A O 1
ATOM 628 N N . ILE A 1 80 ? 4.660 3.086 4.098 1.00 85.94 80 ILE A N 1
ATOM 629 C CA . ILE A 1 80 ? 3.309 3.289 4.648 1.00 85.94 80 ILE A CA 1
ATOM 630 C C . ILE A 1 80 ? 3.015 2.237 5.729 1.00 85.94 80 ILE A C 1
ATOM 632 O O . ILE A 1 80 ? 2.613 2.589 6.841 1.00 85.94 80 ILE A O 1
ATOM 636 N N . THR A 1 81 ? 3.294 0.958 5.452 1.00 84.69 81 THR A N 1
ATOM 637 C CA . THR A 1 81 ? 3.143 -0.120 6.446 1.00 84.69 81 THR A CA 1
ATOM 638 C C . THR A 1 81 ? 4.017 0.104 7.684 1.00 84.69 81 THR A C 1
ATOM 640 O O . THR A 1 81 ? 3.543 -0.057 8.811 1.00 84.69 81 THR A O 1
ATOM 643 N N . LEU A 1 82 ? 5.278 0.514 7.511 1.00 84.69 82 LEU A N 1
ATOM 644 C CA . LEU A 1 82 ? 6.179 0.795 8.636 1.00 84.69 82 LEU A CA 1
ATOM 645 C C . LEU A 1 82 ? 5.670 1.938 9.521 1.00 84.69 82 LEU A C 1
ATOM 647 O O . LEU A 1 82 ? 5.730 1.832 10.748 1.00 84.69 82 LEU A O 1
ATOM 651 N N . ILE A 1 83 ? 5.139 3.005 8.924 1.00 84.00 83 ILE A N 1
ATOM 652 C CA . ILE A 1 83 ? 4.549 4.129 9.662 1.00 84.00 83 ILE A CA 1
ATOM 653 C C . ILE A 1 83 ? 3.303 3.691 10.412 1.00 84.00 83 ILE A C 1
ATOM 655 O O . ILE A 1 83 ? 3.148 4.047 11.581 1.00 84.00 83 ILE A O 1
ATOM 659 N N . LEU A 1 84 ? 2.455 2.869 9.796 1.00 81.94 84 LEU A N 1
ATOM 660 C CA . LEU A 1 84 ? 1.315 2.301 10.498 1.00 81.94 84 LEU A CA 1
ATOM 661 C C . LEU A 1 84 ? 1.769 1.439 11.688 1.00 81.94 84 LEU A C 1
ATOM 663 O O . LEU A 1 84 ? 1.224 1.574 12.784 1.00 81.94 84 LEU A O 1
ATOM 667 N N . PHE A 1 85 ? 2.802 0.607 11.538 1.00 81.25 85 PHE A N 1
ATOM 668 C CA . PHE A 1 85 ? 3.343 -0.161 12.665 1.00 81.25 85 PHE A CA 1
ATOM 669 C C . PHE A 1 85 ? 3.928 0.729 13.761 1.00 81.25 85 PHE A C 1
ATOM 671 O O . PHE A 1 85 ? 3.699 0.460 14.945 1.00 81.25 85 PHE A O 1
ATOM 678 N N . ALA A 1 86 ? 4.642 1.793 13.395 1.00 82.12 86 ALA A N 1
ATOM 679 C CA . ALA A 1 86 ? 5.149 2.778 14.343 1.00 82.12 86 ALA A CA 1
ATOM 680 C C . ALA A 1 86 ? 3.996 3.465 15.093 1.00 82.12 86 ALA A C 1
ATOM 682 O O . ALA A 1 86 ? 4.031 3.555 16.322 1.00 82.12 86 ALA A O 1
ATOM 683 N N . TRP A 1 87 ? 2.935 3.857 14.385 1.00 80.56 87 TRP A N 1
ATOM 684 C CA . TRP A 1 87 ? 1.739 4.462 14.968 1.00 80.56 87 TRP A CA 1
ATOM 685 C C . TRP A 1 87 ? 1.022 3.515 15.935 1.00 80.56 87 TRP A C 1
ATOM 687 O O . TRP A 1 87 ? 0.771 3.867 17.088 1.00 80.56 87 TRP A O 1
ATOM 697 N N . VAL A 1 88 ? 0.750 2.279 15.520 1.00 72.31 88 VAL A N 1
ATOM 698 C CA . VAL A 1 88 ? 0.094 1.275 16.372 1.00 72.31 88 VAL A CA 1
ATOM 699 C C . VAL A 1 88 ? 0.922 1.000 17.632 1.00 72.31 88 VAL A C 1
ATOM 701 O O . VAL A 1 88 ? 0.379 0.934 18.741 1.00 72.31 88 VAL A O 1
ATOM 704 N N . LYS A 1 89 ? 2.242 0.848 17.478 1.00 73.88 89 LYS A N 1
ATOM 705 C CA . LYS A 1 89 ? 3.146 0.500 18.580 1.00 73.88 89 LYS A CA 1
ATOM 706 C C . LYS A 1 89 ? 3.338 1.661 19.557 1.00 73.88 89 LYS A C 1
ATOM 708 O O . LYS A 1 89 ? 3.300 1.436 20.767 1.00 73.88 89 LYS A O 1
ATOM 713 N N . TRP A 1 90 ? 3.553 2.880 19.063 1.00 72.75 90 TRP A N 1
ATOM 714 C CA . TRP A 1 90 ? 3.884 4.040 19.898 1.00 72.75 90 TRP A CA 1
ATOM 715 C C . TRP A 1 90 ? 2.661 4.847 20.331 1.00 72.75 90 TRP A C 1
ATOM 717 O O . TRP A 1 90 ? 2.573 5.226 21.501 1.00 72.75 90 TRP A O 1
ATOM 727 N N . TYR A 1 91 ? 1.710 5.087 19.428 1.00 68.31 91 TYR A N 1
ATOM 728 C CA . TYR A 1 91 ? 0.537 5.917 19.700 1.00 68.31 91 TYR A CA 1
ATOM 729 C C . TYR A 1 91 ? -0.627 5.106 20.280 1.00 68.31 91 TYR A C 1
ATOM 731 O O . TYR A 1 91 ? -1.202 5.488 21.303 1.00 68.31 91 TYR A O 1
ATOM 739 N N . GLU A 1 92 ? -0.953 3.954 19.686 1.00 61.97 92 GLU A N 1
ATOM 740 C CA . GLU A 1 92 ? -2.067 3.123 20.173 1.00 61.97 92 GLU A CA 1
ATOM 741 C C . GLU A 1 92 ? -1.677 2.157 21.294 1.00 61.97 92 GLU A C 1
ATOM 743 O O . GLU A 1 92 ? -2.561 1.646 21.987 1.00 61.97 92 GLU A O 1
ATOM 748 N N . LYS A 1 93 ? -0.372 1.928 21.501 1.00 64.50 93 LYS A N 1
ATOM 749 C CA . LYS A 1 93 ? 0.181 0.971 22.478 1.00 64.50 93 LYS A CA 1
ATOM 750 C C . LYS A 1 93 ? -0.459 -0.420 22.375 1.00 64.50 93 LYS A C 1
ATOM 752 O O . LYS A 1 93 ? -0.587 -1.127 23.376 1.00 64.50 93 LYS A O 1
ATOM 757 N N . ARG A 1 94 ? -0.885 -0.817 21.173 1.00 59.34 94 ARG A N 1
ATOM 758 C CA . ARG A 1 94 ? -1.450 -2.145 20.913 1.00 59.34 94 ARG A CA 1
ATOM 759 C C . ARG A 1 94 ? -0.354 -3.075 20.387 1.00 59.34 94 ARG A C 1
ATOM 761 O O . ARG A 1 94 ? 0.524 -2.628 19.650 1.00 59.34 94 ARG A O 1
ATOM 768 N N . PRO A 1 95 ? -0.376 -4.375 20.731 1.00 57.53 95 PRO A N 1
ATOM 769 C CA . PRO A 1 95 ? 0.543 -5.327 20.122 1.00 57.53 95 PRO A CA 1
ATOM 770 C C . PRO A 1 95 ? 0.238 -5.446 18.624 1.00 57.53 95 PRO A C 1
ATOM 772 O O . PRO A 1 95 ? -0.925 -5.578 18.242 1.00 57.53 95 PRO A O 1
ATOM 775 N N . ILE A 1 96 ? 1.276 -5.469 17.782 1.00 59.88 96 ILE A N 1
ATOM 776 C CA . ILE A 1 96 ? 1.162 -5.613 16.313 1.00 59.88 96 ILE A CA 1
ATOM 777 C C . ILE A 1 96 ? 0.399 -6.902 15.943 1.00 59.88 96 ILE A C 1
ATOM 779 O O . ILE A 1 96 ? -0.314 -6.947 14.949 1.00 59.88 96 ILE A O 1
ATOM 783 N N . SER A 1 97 ? 0.436 -7.917 16.816 1.00 55.22 97 SER A N 1
ATOM 784 C CA . SER A 1 97 ? -0.363 -9.146 16.701 1.00 55.22 97 SER A CA 1
ATOM 785 C C . SER A 1 97 ? -1.881 -8.905 16.634 1.00 55.22 97 SER A C 1
ATOM 787 O O . SER A 1 97 ? -2.592 -9.694 16.022 1.00 55.22 97 SER A O 1
ATOM 789 N N . SER A 1 98 ? -2.384 -7.793 17.186 1.00 53.66 98 SER A N 1
ATOM 790 C CA . SER A 1 98 ? -3.808 -7.432 17.115 1.00 53.66 98 SER A CA 1
ATOM 791 C C . SER A 1 98 ? -4.282 -6.994 15.724 1.00 53.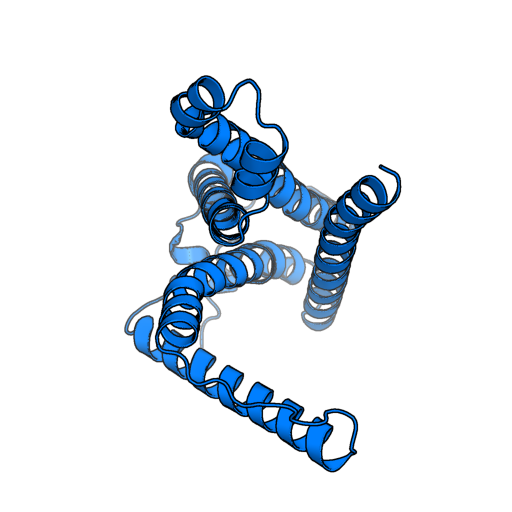66 98 SER A C 1
ATOM 793 O O . SER A 1 98 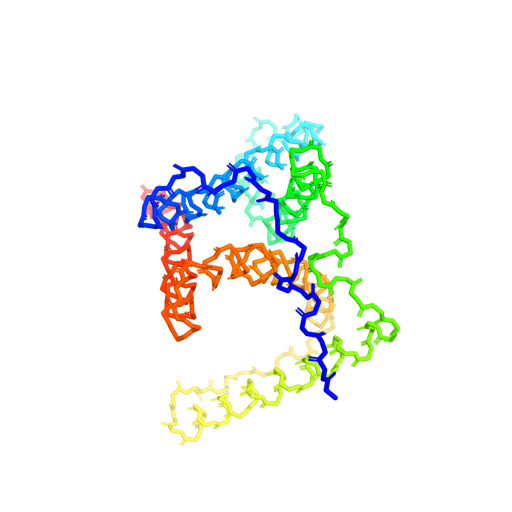? -5.484 -7.032 15.481 1.00 53.66 98 SER A O 1
ATOM 795 N N . LEU A 1 99 ? -3.368 -6.671 14.798 1.00 57.47 99 LEU A N 1
ATOM 796 C CA . LEU A 1 99 ? -3.686 -6.340 13.401 1.00 57.47 99 LEU A CA 1
ATOM 797 C C . LEU A 1 99 ? -3.857 -7.573 12.494 1.00 57.47 99 LEU A C 1
ATOM 799 O O . LEU A 1 99 ? -3.726 -7.480 11.281 1.00 57.47 99 LEU A O 1
ATOM 803 N N . GLY A 1 100 ? -4.142 -8.746 13.057 1.00 55.19 100 GLY A N 1
ATOM 804 C CA . GLY A 1 100 ? -4.382 -9.945 12.252 1.00 55.19 100 GLY A CA 1
ATOM 805 C C . GLY A 1 100 ? -3.150 -10.819 12.021 1.00 55.19 100 GLY A C 1
ATOM 806 O O . GLY A 1 100 ? -3.275 -11.856 11.383 1.00 55.19 100 GLY A O 1
ATOM 807 N N . PHE A 1 101 ? -1.996 -10.506 12.626 1.00 58.34 101 PHE A N 1
ATOM 808 C CA . PHE A 1 101 ? -0.866 -11.445 12.730 1.00 58.34 101 PHE A CA 1
ATOM 809 C C . PHE A 1 101 ? -1.148 -12.527 13.789 1.00 58.34 101 PHE A C 1
ATOM 811 O O . PHE A 1 101 ? -0.401 -12.697 14.761 1.00 58.34 101 PHE A O 1
ATOM 818 N N . PHE A 1 102 ? -2.264 -13.240 13.641 1.00 52.69 102 PHE A N 1
ATOM 819 C CA . PHE A 1 102 ? -2.645 -14.347 14.506 1.00 52.69 102 PHE A CA 1
ATOM 820 C C . PHE A 1 102 ? -2.312 -15.688 13.838 1.00 52.69 102 PHE A C 1
ATOM 822 O O . PHE A 1 102 ? -3.110 -16.224 13.089 1.00 52.69 102 PHE A O 1
ATOM 829 N N . LYS A 1 103 ? -1.178 -16.258 14.269 1.00 53.22 103 LYS A N 1
ATOM 830 C CA . LYS A 1 103 ? -0.824 -17.694 14.300 1.00 53.22 103 LYS A CA 1
ATOM 831 C C . LYS A 1 103 ? -0.559 -18.476 12.991 1.00 53.22 103 LYS A C 1
ATOM 833 O O . LYS A 1 103 ? -1.156 -18.276 11.954 1.00 53.22 103 LYS A O 1
ATOM 838 N N . THR A 1 104 ? 0.390 -19.406 13.172 1.00 51.12 104 THR A N 1
ATOM 839 C CA . THR A 1 104 ? 0.764 -20.662 12.489 1.00 51.12 104 THR A CA 1
ATOM 840 C C . THR A 1 104 ? 0.312 -20.897 11.035 1.00 51.12 104 THR A C 1
ATOM 842 O O . THR A 1 104 ? -0.870 -21.044 10.770 1.00 51.12 104 THR A O 1
ATOM 845 N N . ASN A 1 105 ? 1.288 -21.099 10.133 1.00 60.34 105 ASN A N 1
ATOM 846 C CA . ASN A 1 105 ? 1.147 -21.397 8.690 1.00 60.34 105 ASN A CA 1
ATOM 847 C C . ASN A 1 105 ? 0.721 -20.227 7.777 1.00 60.34 105 ASN A C 1
ATOM 849 O O . ASN A 1 105 ? 0.062 -20.444 6.763 1.00 60.34 105 ASN A O 1
ATOM 853 N N . TYR A 1 106 ? 1.190 -19.009 8.070 1.00 71.56 106 TYR A N 1
ATOM 854 C CA . TYR A 1 106 ? 0.941 -17.795 7.271 1.00 71.56 106 TYR A CA 1
ATOM 855 C C . TYR A 1 106 ? 1.179 -17.972 5.757 1.00 71.56 106 TYR A C 1
ATOM 857 O O . TYR A 1 106 ? 0.368 -17.527 4.951 1.00 71.56 106 TYR A O 1
ATOM 865 N N . LEU A 1 107 ? 2.245 -18.678 5.354 1.00 72.75 107 LEU A N 1
ATOM 866 C CA . LEU A 1 107 ? 2.534 -18.936 3.937 1.00 72.75 107 LEU A CA 1
ATOM 867 C C . LEU A 1 107 ? 1.420 -19.728 3.251 1.00 72.75 107 LEU A C 1
ATOM 869 O O . LEU A 1 107 ? 1.098 -19.457 2.101 1.00 72.75 107 LEU A O 1
ATOM 873 N N . PHE A 1 108 ? 0.818 -20.694 3.945 1.00 77.75 108 PHE A N 1
ATOM 874 C CA . PHE A 1 108 ? -0.206 -21.555 3.361 1.00 77.75 108 PHE A CA 1
ATOM 875 C C . PHE A 1 108 ? -1.531 -20.809 3.166 1.00 77.75 108 PHE A C 1
ATOM 877 O O . PHE A 1 108 ? -2.242 -21.055 2.194 1.00 77.75 108 PHE A O 1
ATOM 884 N N . GLU A 1 109 ? -1.855 -19.873 4.059 1.00 77.56 109 GLU A N 1
ATOM 885 C CA . GLU A 1 109 ? -3.029 -19.007 3.912 1.00 77.56 109 GLU A CA 1
ATOM 886 C C . GLU A 1 109 ? -2.844 -17.983 2.790 1.00 77.56 109 GLU A C 1
ATOM 888 O O . GLU A 1 109 ? -3.744 -17.825 1.964 1.00 77.56 109 GLU A O 1
ATOM 893 N N . ILE A 1 110 ? -1.656 -17.376 2.689 1.00 77.88 110 ILE A N 1
ATOM 894 C CA . ILE A 1 110 ? -1.302 -16.490 1.570 1.00 77.88 110 ILE A CA 1
ATOM 895 C C . ILE A 1 110 ? -1.402 -17.250 0.243 1.00 77.88 110 ILE A C 1
ATOM 897 O O . ILE A 1 110 ? -2.010 -16.759 -0.705 1.00 77.88 110 ILE A O 1
ATOM 901 N N . LEU A 1 111 ? -0.869 -18.473 0.179 1.00 81.31 111 LEU A N 1
ATOM 902 C CA . LEU A 1 111 ? -0.868 -19.278 -1.043 1.00 81.31 111 LEU A CA 1
ATOM 903 C C . LEU A 1 111 ? -2.281 -19.732 -1.445 1.00 81.31 111 LEU A C 1
ATOM 905 O O . LEU A 1 111 ? -2.608 -19.746 -2.630 1.00 81.31 111 LEU A O 1
ATOM 909 N N . LYS A 1 112 ? -3.155 -20.032 -0.474 1.00 83.56 112 LYS A N 1
ATOM 910 C CA . LYS A 1 112 ? -4.585 -20.274 -0.732 1.00 83.56 112 LYS A CA 1
ATOM 911 C C . LYS A 1 112 ? -5.282 -19.036 -1.286 1.00 83.56 112 LYS A C 1
ATOM 913 O O . LYS A 1 112 ? -6.005 -19.151 -2.272 1.00 83.56 112 LYS A O 1
ATOM 918 N N . GLY A 1 113 ? -5.067 -17.874 -0.665 1.00 80.44 113 GLY A N 1
ATOM 919 C CA . GLY A 1 113 ? -5.625 -16.606 -1.135 1.00 80.44 113 GLY A CA 1
ATOM 920 C C . GLY A 1 113 ? -5.171 -16.289 -2.558 1.00 80.44 113 GLY A C 1
ATOM 921 O O . GLY A 1 113 ? -5.993 -15.970 -3.415 1.00 80.44 113 GLY A O 1
ATOM 922 N N . TRP A 1 114 ? -3.882 -16.491 -2.834 1.00 82.31 114 TRP A N 1
ATOM 923 C CA . TRP A 1 114 ? -3.309 -16.338 -4.166 1.00 82.31 114 TRP A CA 1
ATOM 924 C C . TRP A 1 114 ? -3.943 -17.294 -5.184 1.00 82.31 114 TRP A C 1
ATOM 926 O O . TRP A 1 114 ? -4.349 -16.855 -6.255 1.00 82.31 114 TRP A O 1
ATOM 936 N N . GLY A 1 115 ? -4.124 -18.572 -4.834 1.00 85.75 115 GLY A N 1
ATOM 937 C CA . GLY A 1 115 ? -4.786 -19.549 -5.703 1.00 85.75 115 GLY A CA 1
ATOM 938 C C . GLY A 1 115 ? -6.235 -19.177 -6.038 1.00 85.75 115 GLY A C 1
ATOM 939 O O . GLY A 1 115 ? -6.641 -19.257 -7.197 1.00 85.75 115 GLY A O 1
ATOM 940 N N . VAL A 1 116 ? -7.009 -18.707 -5.054 1.00 87.50 116 VAL A N 1
ATOM 941 C CA . VAL A 1 116 ? -8.385 -18.224 -5.282 1.00 87.50 116 VAL A CA 1
ATOM 942 C C . VAL A 1 116 ? -8.390 -16.965 -6.158 1.00 87.50 116 VAL A C 1
ATOM 944 O O . VAL A 1 116 ? -9.208 -16.852 -7.075 1.00 87.50 116 VAL A O 1
ATOM 947 N N . GLY A 1 117 ? -7.457 -16.038 -5.924 1.00 83.75 117 GLY A N 1
ATOM 948 C CA . GLY A 1 117 ? -7.276 -14.845 -6.753 1.00 83.75 117 GLY A CA 1
ATOM 949 C C . GLY A 1 117 ? -6.941 -15.192 -8.204 1.00 83.75 117 GLY A C 1
ATOM 950 O O . GLY A 1 117 ? -7.575 -14.690 -9.127 1.00 83.75 117 GLY A O 1
ATOM 951 N N . MET A 1 118 ? -6.013 -16.123 -8.421 1.00 84.69 118 MET A N 1
ATOM 952 C CA . MET A 1 118 ? -5.621 -16.555 -9.762 1.00 84.69 118 MET A CA 1
ATOM 953 C C . MET A 1 118 ? -6.760 -17.271 -10.496 1.00 84.69 118 MET A C 1
ATOM 955 O O . MET A 1 118 ? -6.950 -17.053 -11.693 1.00 84.69 118 MET A O 1
ATOM 959 N N . LEU A 1 119 ? -7.558 -18.072 -9.785 1.00 89.88 119 LEU A N 1
ATOM 960 C CA . LEU A 1 119 ? -8.733 -18.740 -10.348 1.00 89.88 119 LEU A CA 1
ATOM 961 C C . LEU A 1 119 ? -9.795 -17.720 -10.775 1.00 89.88 119 LEU A C 1
ATOM 963 O O . LEU A 1 119 ? -10.262 -17.755 -11.912 1.00 89.88 119 LEU A O 1
ATOM 967 N N . THR A 1 120 ? -10.151 -16.789 -9.889 1.00 87.88 120 THR A N 1
ATOM 968 C CA . THR A 1 120 ? -11.155 -15.752 -10.185 1.00 87.88 120 THR A CA 1
ATOM 969 C C . THR A 1 120 ? -10.707 -14.826 -11.314 1.00 87.88 120 THR A C 1
ATOM 971 O O . THR A 1 120 ? -11.500 -14.539 -12.212 1.00 87.88 120 THR A O 1
ATOM 974 N N . PHE A 1 121 ? -9.431 -14.440 -11.341 1.00 85.31 121 PHE A N 1
ATOM 975 C CA . PHE A 1 121 ? -8.841 -13.674 -12.438 1.00 85.31 121 PHE A CA 1
ATOM 976 C C . PHE A 1 121 ? -8.894 -14.434 -13.769 1.00 85.31 121 PHE A C 1
ATOM 978 O O . PHE A 1 121 ? -9.372 -13.896 -14.767 1.00 85.31 121 PHE A O 1
ATOM 985 N N . SER A 1 122 ? -8.485 -15.706 -13.776 1.00 86.94 122 SER A N 1
ATOM 986 C CA . SER A 1 122 ? -8.525 -16.553 -14.978 1.00 86.94 122 SER A CA 1
ATOM 987 C C . SER A 1 122 ? -9.954 -16.744 -15.490 1.00 86.94 122 SER A C 1
ATOM 989 O O . SER A 1 122 ? -10.191 -16.697 -16.694 1.00 86.94 122 SER A O 1
ATOM 991 N N . CYS A 1 123 ? -10.920 -16.908 -14.583 1.00 90.94 123 CYS A N 1
ATOM 992 C CA . CYS A 1 123 ? -12.338 -16.999 -14.920 1.00 90.94 123 CYS A CA 1
ATOM 993 C C . CYS A 1 123 ? -12.851 -15.698 -15.560 1.00 90.94 123 CYS A C 1
ATOM 995 O O . CYS A 1 123 ? -13.502 -15.739 -16.601 1.00 90.94 123 CYS A O 1
ATOM 997 N N . SER A 1 124 ? -12.499 -14.541 -14.988 1.00 88.25 124 SER A N 1
ATOM 998 C CA . SER A 1 124 ? -12.865 -13.222 -15.523 1.00 88.25 124 SER A CA 1
ATOM 999 C C . SER A 1 124 ? -12.280 -12.970 -16.919 1.00 88.25 124 SER A C 1
ATOM 1001 O O . SER A 1 124 ? -12.994 -12.541 -17.830 1.00 88.25 124 SER A O 1
ATOM 1003 N N . LEU A 1 125 ? -10.999 -13.299 -17.123 1.00 85.25 125 LEU A N 1
ATOM 1004 C CA . LEU A 1 125 ? -10.360 -13.223 -18.439 1.00 85.25 125 LEU A CA 1
ATOM 1005 C C . LEU A 1 125 ? -11.012 -14.177 -19.443 1.00 85.25 125 LEU A C 1
ATOM 1007 O O . LEU A 1 125 ? -11.279 -13.779 -20.574 1.00 85.25 125 LEU A O 1
ATOM 1011 N N . GLY A 1 126 ? -11.306 -15.411 -19.025 1.00 86.50 126 GLY A N 1
ATOM 1012 C CA . GLY A 1 126 ? -11.982 -16.403 -19.859 1.00 86.50 126 GLY A CA 1
ATOM 1013 C C . GLY A 1 126 ? -13.368 -15.937 -20.300 1.00 86.50 126 GLY A C 1
ATOM 1014 O O . GLY A 1 126 ? -13.693 -16.015 -21.480 1.00 86.50 126 GLY A O 1
ATOM 1015 N N . LEU A 1 127 ? -14.159 -15.376 -19.383 1.00 88.19 127 LEU A N 1
ATOM 1016 C CA . LEU A 1 127 ? -15.452 -14.772 -19.709 1.00 88.19 127 LEU A CA 1
ATOM 1017 C C . LEU A 1 127 ? -15.288 -13.601 -20.684 1.00 88.19 127 LEU A C 1
ATOM 1019 O O . LEU A 1 127 ? -15.975 -13.554 -21.700 1.00 88.19 127 LEU A O 1
ATOM 1023 N N . SER A 1 128 ? -14.343 -12.695 -20.430 1.00 85.50 128 SER A N 1
ATOM 1024 C CA . SER A 1 128 ? -14.087 -11.538 -21.302 1.00 85.50 128 SER A CA 1
ATOM 1025 C C . SER A 1 128 ? -13.661 -11.951 -22.715 1.00 85.50 128 SER A C 1
ATOM 1027 O O . SER A 1 128 ? -14.052 -11.312 -23.692 1.00 85.50 128 SER A O 1
ATOM 1029 N N . TYR A 1 129 ? -12.911 -13.047 -22.835 1.00 85.00 129 TYR A N 1
ATOM 1030 C CA . TYR A 1 129 ? -12.567 -13.660 -24.115 1.00 85.00 129 TYR A CA 1
ATOM 1031 C C . TYR A 1 129 ? -13.794 -14.274 -24.810 1.00 85.00 129 TYR A C 1
ATOM 1033 O O . TYR A 1 129 ? -14.012 -14.024 -25.993 1.00 85.00 129 TYR A O 1
ATOM 1041 N N . LEU A 1 130 ? -14.641 -15.013 -24.080 1.00 84.44 130 LEU A N 1
ATOM 1042 C CA . LEU A 1 130 ? -15.859 -15.636 -24.625 1.00 84.44 130 LEU A CA 1
ATOM 1043 C C . LEU A 1 130 ? -16.876 -14.612 -25.150 1.00 84.44 130 LEU A C 1
ATOM 1045 O O . LEU A 1 130 ? -17.511 -14.854 -26.173 1.00 84.44 130 LEU A O 1
ATOM 1049 N N . PHE A 1 131 ? -17.012 -13.466 -24.482 1.00 86.50 131 PHE A N 1
ATOM 1050 C CA . PHE A 1 131 ? -17.865 -12.362 -24.936 1.00 86.50 131 PHE A CA 1
ATOM 1051 C C . PHE A 1 131 ? -17.215 -11.497 -26.031 1.00 86.50 131 PHE A C 1
ATOM 1053 O O . PHE A 1 131 ? -17.811 -10.513 -26.463 1.00 86.50 131 PHE A O 1
ATOM 1060 N N . GLY A 1 132 ? -16.005 -11.844 -26.485 1.00 78.50 132 GLY A N 1
ATOM 1061 C CA . GLY A 1 132 ? -15.289 -11.118 -27.536 1.00 78.50 132 GLY A CA 1
ATOM 1062 C C . GLY A 1 132 ? -14.737 -9.754 -27.105 1.00 78.50 132 GLY A C 1
ATOM 1063 O O . GLY A 1 132 ? -14.323 -8.976 -27.958 1.00 78.50 132 GLY A O 1
ATOM 1064 N N . GLY A 1 133 ? -14.714 -9.452 -25.802 1.00 71.88 133 GLY A N 1
ATOM 1065 C CA . GLY A 1 133 ? -14.192 -8.193 -25.262 1.00 71.88 133 GLY A CA 1
ATOM 1066 C C . GLY A 1 133 ? -12.662 -8.115 -25.243 1.00 71.88 133 GLY A C 1
ATOM 1067 O O . GLY A 1 133 ? -12.105 -7.025 -25.154 1.00 71.88 133 GLY A O 1
ATOM 1068 N N . VAL A 1 134 ? -11.973 -9.256 -25.342 1.00 75.06 134 VAL A N 1
ATOM 1069 C CA . VAL A 1 134 ? -10.507 -9.330 -25.366 1.00 75.06 134 VAL A CA 1
ATOM 1070 C C . VAL A 1 134 ? -10.057 -10.210 -26.524 1.00 75.06 134 VAL A C 1
ATOM 1072 O O . VAL A 1 134 ? -10.357 -11.401 -26.563 1.00 75.06 134 VAL A O 1
ATOM 1075 N N . VAL A 1 135 ? -9.287 -9.635 -27.448 1.00 71.94 135 VAL A N 1
ATOM 1076 C CA . VAL A 1 135 ? -8.610 -10.380 -28.515 1.00 71.94 135 VAL A CA 1
ATOM 1077 C C . VAL A 1 135 ? -7.183 -10.665 -28.061 1.00 71.94 135 VAL A C 1
ATOM 1079 O O . VAL A 1 135 ? -6.380 -9.750 -27.877 1.00 71.94 135 VAL A O 1
ATOM 1082 N N . LEU A 1 136 ? -6.859 -11.943 -27.862 1.00 67.25 136 LEU A N 1
ATOM 1083 C CA . LEU A 1 136 ? -5.501 -12.376 -27.538 1.00 67.25 136 LEU A CA 1
ATOM 1084 C C . LEU A 1 136 ? -4.612 -12.196 -28.769 1.00 67.25 136 LEU A C 1
ATOM 1086 O O . LEU A 1 136 ? -4.635 -13.014 -29.684 1.00 67.25 136 LEU A O 1
ATOM 1090 N N . ASN A 1 137 ? -3.857 -11.098 -28.799 1.00 66.06 137 ASN A N 1
ATOM 1091 C CA . ASN A 1 137 ? -3.063 -10.736 -29.968 1.00 66.06 137 ASN A CA 1
ATOM 1092 C C . ASN A 1 137 ? -1.756 -11.547 -30.036 1.00 66.06 137 ASN A C 1
ATOM 1094 O O . ASN A 1 137 ? -1.425 -12.085 -31.089 1.00 66.06 137 ASN A O 1
ATOM 1098 N N . ARG A 1 138 ? -1.030 -11.678 -28.910 1.00 58.59 138 ARG A N 1
ATOM 1099 C CA . ARG A 1 138 ? 0.182 -12.510 -28.753 1.00 58.59 138 ARG A CA 1
ATOM 1100 C C . ARG A 1 138 ? 0.366 -12.942 -27.300 1.00 58.59 138 ARG A C 1
ATOM 1102 O O . ARG A 1 138 ? 0.036 -12.187 -26.389 1.00 58.59 138 ARG A O 1
ATOM 1109 N N . ILE A 1 139 ? 0.908 -14.142 -27.092 1.00 61.66 139 ILE A N 1
ATOM 1110 C CA . ILE A 1 139 ? 1.352 -14.620 -25.778 1.00 61.66 139 ILE A CA 1
ATOM 1111 C C . ILE A 1 139 ? 2.876 -14.707 -25.821 1.00 61.66 139 ILE A C 1
ATOM 1113 O O . ILE A 1 139 ? 3.445 -15.723 -26.220 1.00 61.66 139 ILE A O 1
ATOM 1117 N N . ASP A 1 140 ? 3.537 -13.616 -25.444 1.00 61.72 140 ASP A N 1
ATOM 1118 C CA . ASP A 1 140 ? 4.994 -13.547 -25.439 1.00 61.72 140 ASP A CA 1
ATOM 1119 C C . ASP A 1 140 ? 5.541 -14.101 -24.115 1.00 61.72 140 ASP A C 1
ATOM 1121 O O . ASP A 1 140 ? 5.731 -13.383 -23.131 1.00 61.72 140 ASP A O 1
ATOM 1125 N N . PHE A 1 141 ? 5.832 -15.404 -24.092 1.00 64.69 141 PHE A N 1
ATOM 1126 C CA . PHE A 1 141 ? 6.616 -16.047 -23.031 1.00 64.69 141 PHE A CA 1
ATOM 1127 C C . PHE A 1 141 ? 8.111 -15.741 -23.205 1.00 64.69 141 PHE A C 1
ATOM 1129 O O . PHE A 1 141 ? 8.937 -16.634 -23.391 1.00 64.69 141 PHE A O 1
ATOM 1136 N N . SER A 1 142 ? 8.477 -14.460 -23.176 1.00 75.50 142 SER A N 1
ATOM 1137 C CA . SER A 1 142 ? 9.885 -14.071 -23.103 1.00 75.50 142 SER A CA 1
ATOM 1138 C C . SER A 1 142 ? 10.397 -14.277 -21.678 1.00 75.50 142 SER A C 1
ATOM 1140 O O . SER A 1 142 ? 9.725 -13.913 -20.709 1.00 75.50 142 SER A O 1
ATOM 1142 N N . GLY A 1 143 ? 11.606 -14.830 -21.535 1.00 76.81 143 GLY A N 1
ATOM 1143 C CA . GLY A 1 143 ? 12.241 -15.018 -20.226 1.00 76.81 143 GLY A CA 1
ATOM 1144 C C . GLY A 1 143 ? 12.353 -13.712 -19.430 1.00 76.81 143 GLY A C 1
ATOM 1145 O O . GLY A 1 143 ? 12.214 -13.727 -18.210 1.00 76.81 143 GLY A O 1
ATOM 1146 N N . ASN A 1 144 ? 12.499 -12.575 -20.119 1.00 77.44 144 ASN A N 1
ATOM 1147 C CA . ASN A 1 144 ? 12.550 -11.256 -19.488 1.00 77.44 144 ASN A CA 1
ATOM 1148 C C . ASN A 1 144 ? 11.188 -10.831 -18.908 1.00 77.44 144 ASN A C 1
ATOM 1150 O O . ASN A 1 144 ? 11.120 -10.314 -17.797 1.00 77.44 144 ASN A O 1
ATOM 1154 N N . THR A 1 145 ? 10.094 -11.115 -19.621 1.00 77.25 145 THR A N 1
ATOM 1155 C CA . THR A 1 145 ? 8.721 -10.857 -19.154 1.00 77.25 145 THR A CA 1
ATOM 1156 C C . THR A 1 145 ? 8.390 -11.710 -17.933 1.00 77.25 145 THR A C 1
ATOM 1158 O O . THR A 1 145 ? 7.809 -11.224 -16.966 1.00 77.25 145 THR A O 1
ATOM 1161 N N . LEU A 1 146 ? 8.799 -12.980 -17.947 1.00 81.38 146 LEU A N 1
ATOM 1162 C CA . LEU A 1 146 ? 8.556 -13.905 -16.841 1.00 81.38 146 LEU A CA 1
ATOM 1163 C C . LEU A 1 146 ? 9.335 -13.481 -15.586 1.00 81.38 146 LEU A C 1
ATOM 1165 O O . LEU A 1 146 ? 8.773 -13.460 -14.491 1.00 81.38 146 LEU A O 1
ATOM 1169 N N . LEU A 1 147 ? 10.593 -13.063 -15.759 1.00 83.81 147 LEU A N 1
ATOM 1170 C CA . LEU A 1 147 ? 11.409 -12.505 -14.682 1.00 83.81 147 LEU A CA 1
ATOM 1171 C C . LEU A 1 147 ? 10.774 -11.235 -14.096 1.00 83.81 147 LEU A C 1
ATOM 1173 O O . LEU A 1 147 ? 10.658 -11.136 -12.879 1.00 83.81 147 LEU A O 1
ATOM 1177 N N . PHE A 1 148 ? 10.317 -10.313 -14.951 1.00 82.75 148 PHE A N 1
ATOM 1178 C CA . PHE A 1 148 ? 9.659 -9.067 -14.544 1.00 82.75 148 PHE A CA 1
ATOM 1179 C C . PHE A 1 148 ? 8.369 -9.303 -13.743 1.00 82.75 148 PHE A C 1
ATOM 1181 O O . PHE A 1 148 ? 8.125 -8.653 -12.724 1.00 82.75 148 PHE A O 1
ATOM 1188 N N . VAL A 1 149 ? 7.536 -10.255 -14.172 1.00 83.81 149 VAL A N 1
ATOM 1189 C CA . VAL A 1 149 ? 6.324 -10.625 -13.427 1.00 83.81 149 VAL A CA 1
ATOM 1190 C C . VAL A 1 149 ? 6.704 -11.221 -12.072 1.00 83.81 149 VAL A C 1
ATOM 1192 O O . VAL A 1 149 ? 6.177 -10.790 -11.047 1.00 83.81 149 VAL A O 1
ATOM 1195 N N . LEU A 1 150 ? 7.653 -12.163 -12.040 1.00 85.19 150 LEU A N 1
ATOM 1196 C CA . LEU A 1 150 ? 8.088 -12.819 -10.802 1.00 85.19 150 LEU A CA 1
ATOM 1197 C C . LEU A 1 150 ? 8.696 -11.841 -9.790 1.00 85.19 150 LEU A C 1
ATOM 1199 O O . LEU A 1 150 ? 8.388 -11.935 -8.601 1.00 85.19 150 LEU A O 1
ATOM 1203 N N . SER A 1 151 ? 9.520 -10.890 -10.237 1.00 86.06 151 SER A N 1
ATOM 1204 C CA . SER A 1 151 ? 10.109 -9.868 -9.364 1.00 86.06 151 SER A CA 1
ATOM 1205 C C . SER A 1 151 ? 9.075 -8.881 -8.822 1.00 86.06 151 SER A C 1
ATOM 1207 O O . SER A 1 151 ? 9.286 -8.324 -7.748 1.00 86.06 151 SER A O 1
ATOM 1209 N N . THR A 1 152 ? 7.950 -8.685 -9.514 1.00 85.06 152 THR A N 1
ATOM 1210 C CA . THR A 1 152 ? 6.888 -7.745 -9.112 1.00 85.06 152 THR A CA 1
ATOM 1211 C C . THR A 1 152 ? 5.936 -8.333 -8.063 1.00 85.06 152 THR A C 1
ATOM 1213 O O . THR A 1 152 ? 5.442 -7.598 -7.205 1.00 85.06 152 THR A O 1
ATOM 1216 N N . ILE A 1 153 ? 5.725 -9.656 -8.050 1.00 85.75 153 ILE A N 1
ATOM 1217 C CA . ILE A 1 153 ? 4.853 -10.349 -7.079 1.00 85.75 153 ILE A CA 1
ATOM 1218 C C . ILE A 1 153 ? 5.082 -9.924 -5.613 1.00 85.75 153 ILE A C 1
ATOM 1220 O O . ILE A 1 153 ? 4.099 -9.575 -4.955 1.00 85.75 153 ILE A O 1
ATOM 1224 N N . PRO A 1 154 ? 6.313 -9.917 -5.053 1.00 84.25 154 PRO A N 1
ATOM 1225 C CA . PRO A 1 154 ? 6.514 -9.531 -3.654 1.00 84.25 154 PRO A CA 1
ATOM 1226 C C . PRO A 1 154 ? 6.095 -8.083 -3.372 1.00 84.25 154 PRO A C 1
ATOM 1228 O O . PRO A 1 154 ? 5.527 -7.798 -2.319 1.00 84.25 154 PRO A O 1
ATOM 1231 N N . PHE A 1 155 ? 6.316 -7.177 -4.322 1.00 85.00 155 PHE A N 1
ATOM 1232 C CA . PHE A 1 155 ? 5.928 -5.778 -4.196 1.00 85.00 155 PHE A CA 1
ATOM 1233 C C . PHE A 1 155 ? 4.407 -5.598 -4.232 1.00 85.00 155 PHE A C 1
ATOM 1235 O O . PHE A 1 155 ? 3.859 -4.850 -3.423 1.00 85.00 155 PHE A O 1
ATOM 1242 N N . TRP A 1 156 ? 3.707 -6.340 -5.092 1.00 82.56 156 TRP A N 1
ATOM 1243 C CA . TRP A 1 156 ? 2.242 -6.380 -5.089 1.00 82.56 156 TRP A CA 1
ATOM 1244 C C . TRP A 1 156 ? 1.666 -6.957 -3.799 1.00 82.56 156 TRP A C 1
ATOM 1246 O O . TRP A 1 156 ? 0.666 -6.444 -3.300 1.00 82.56 156 TRP A O 1
ATOM 1256 N N . LEU A 1 157 ? 2.301 -7.981 -3.220 1.00 84.62 157 LEU A N 1
ATOM 1257 C CA . LEU A 1 157 ? 1.888 -8.509 -1.918 1.00 84.62 157 LEU A CA 1
ATOM 1258 C C . LEU A 1 157 ? 2.043 -7.464 -0.809 1.00 84.62 157 LEU A C 1
ATOM 1260 O O . LEU A 1 157 ? 1.157 -7.343 0.034 1.00 84.62 157 LEU A O 1
ATOM 1264 N N . ILE A 1 158 ? 3.128 -6.683 -0.820 1.00 84.44 158 ILE A N 1
ATOM 1265 C CA . ILE A 1 158 ? 3.319 -5.580 0.132 1.00 84.44 158 ILE A CA 1
ATOM 1266 C C . ILE A 1 158 ? 2.255 -4.501 -0.074 1.00 84.44 158 ILE A C 1
ATOM 1268 O O . ILE A 1 158 ? 1.639 -4.068 0.900 1.00 84.44 158 ILE A O 1
ATOM 1272 N N . GLN A 1 159 ? 2.007 -4.085 -1.316 1.00 84.19 159 GLN A N 1
ATOM 1273 C CA . GLN A 1 159 ? 1.000 -3.074 -1.633 1.00 84.19 159 GLN A CA 1
ATOM 1274 C C . GLN A 1 159 ? -0.398 -3.521 -1.187 1.00 84.19 159 GLN A C 1
ATOM 1276 O O . GLN A 1 159 ? -1.029 -2.852 -0.367 1.00 84.19 159 GLN A O 1
ATOM 1281 N N . GLY A 1 160 ? -0.863 -4.672 -1.682 1.00 82.56 160 GLY A N 1
ATOM 1282 C CA . GLY A 1 160 ? -2.178 -5.211 -1.339 1.00 82.56 160 GLY A CA 1
ATOM 1283 C C . GLY A 1 160 ? -2.313 -5.474 0.160 1.00 82.56 160 GLY A C 1
ATOM 1284 O O . GLY A 1 160 ? -3.324 -5.119 0.763 1.00 82.56 160 GLY A O 1
ATOM 1285 N N . GLY A 1 161 ? -1.256 -6.000 0.786 1.00 83.44 161 GLY A N 1
ATOM 1286 C CA . GLY A 1 161 ? -1.200 -6.207 2.229 1.00 83.44 161 GLY A CA 1
ATOM 1287 C C . GLY A 1 161 ? -1.306 -4.904 3.023 1.00 83.44 161 GLY A C 1
ATOM 1288 O O . GLY A 1 161 ? -2.026 -4.864 4.015 1.00 83.44 161 GLY A O 1
ATOM 1289 N N . THR A 1 162 ? -0.654 -3.827 2.580 1.00 84.75 162 THR A N 1
ATOM 1290 C CA . THR A 1 162 ? -0.717 -2.499 3.223 1.00 84.75 162 THR A CA 1
ATOM 1291 C C . THR A 1 162 ? -2.142 -1.952 3.221 1.00 84.75 162 THR A C 1
ATOM 1293 O O . THR A 1 162 ? -2.638 -1.478 4.246 1.00 84.75 162 THR A O 1
ATOM 1296 N N . GLU A 1 163 ? -2.822 -2.034 2.079 1.00 80.38 163 GLU A N 1
ATOM 1297 C CA . GLU A 1 163 ? -4.191 -1.540 1.940 1.00 80.38 163 GLU A CA 1
ATOM 1298 C C . GLU A 1 163 ? -5.188 -2.357 2.768 1.00 80.38 163 GLU A C 1
ATOM 1300 O O . GLU A 1 163 ? -6.055 -1.791 3.443 1.00 80.38 163 GLU A O 1
ATOM 1305 N N . GLU A 1 164 ? -5.052 -3.683 2.767 1.00 81.12 164 GLU A N 1
ATOM 1306 C CA . GLU A 1 164 ? -5.886 -4.562 3.585 1.00 81.12 164 GLU A CA 1
ATOM 1307 C C . GLU A 1 164 ? -5.632 -4.347 5.085 1.00 81.12 164 GLU A C 1
ATOM 1309 O O . GLU A 1 164 ? -6.574 -4.289 5.881 1.00 81.12 164 GLU A O 1
ATOM 1314 N N . LEU A 1 165 ? -4.376 -4.150 5.481 1.00 82.06 165 LEU A N 1
ATOM 1315 C CA . LEU A 1 165 ? -3.997 -3.852 6.859 1.00 82.06 165 LEU A CA 1
ATOM 1316 C C . LEU A 1 165 ? -4.633 -2.535 7.342 1.00 82.06 165 LEU A C 1
ATOM 1318 O O . LEU A 1 165 ? -5.220 -2.487 8.425 1.00 82.06 165 LEU A O 1
ATOM 1322 N N . LEU A 1 166 ? -4.590 -1.477 6.529 1.00 78.12 166 LEU A N 1
ATOM 1323 C CA . LEU A 1 166 ? -5.209 -0.185 6.851 1.00 78.12 166 LEU A CA 1
ATOM 1324 C C . LEU A 1 166 ? -6.739 -0.272 6.931 1.00 78.12 166 LEU A C 1
ATOM 1326 O O . LEU A 1 166 ? -7.350 0.211 7.888 1.00 78.12 166 LEU A O 1
ATOM 1330 N N . THR A 1 167 ? -7.372 -0.907 5.948 1.00 75.38 167 THR A N 1
ATOM 1331 C CA . THR A 1 167 ? -8.837 -0.894 5.814 1.00 75.38 167 THR A CA 1
ATOM 1332 C C . THR A 1 167 ? -9.542 -1.956 6.656 1.00 75.38 167 THR A C 1
ATOM 1334 O O . THR A 1 167 ? -10.595 -1.689 7.239 1.00 75.38 167 THR A O 1
ATOM 1337 N N . ARG A 1 168 ? -8.978 -3.159 6.778 1.00 74.00 168 ARG A N 1
ATOM 1338 C CA . ARG A 1 168 ? -9.623 -4.279 7.482 1.00 74.00 168 ARG A CA 1
ATOM 1339 C C . ARG A 1 168 ? -9.031 -4.553 8.851 1.00 74.00 168 ARG A C 1
ATOM 1341 O O . ARG A 1 168 ? -9.787 -4.859 9.769 1.00 74.00 168 ARG A O 1
ATOM 1348 N N . ALA A 1 169 ? -7.715 -4.458 9.017 1.00 74.81 169 ALA A N 1
ATOM 1349 C CA . ALA A 1 169 ? -7.116 -4.737 10.321 1.00 74.81 169 ALA A CA 1
ATOM 1350 C C . ALA A 1 169 ? -7.219 -3.540 11.273 1.00 74.81 169 ALA A C 1
ATOM 1352 O O . ALA A 1 169 ? -7.478 -3.723 12.464 1.00 74.81 169 ALA A O 1
ATOM 1353 N N . TRP A 1 170 ? -7.050 -2.321 10.757 1.00 76.25 170 TRP A N 1
ATOM 1354 C CA . TRP A 1 170 ? -7.094 -1.107 11.567 1.00 76.25 170 TRP A CA 1
ATOM 1355 C C . TRP A 1 170 ? -8.480 -0.443 11.580 1.00 76.25 170 TRP A C 1
ATOM 1357 O O . TRP A 1 170 ? -9.078 -0.287 12.647 1.00 76.25 170 TRP A O 1
ATOM 1367 N N . LEU A 1 171 ? -9.035 -0.107 10.411 1.00 73.38 171 LEU A N 1
ATOM 1368 C CA . LEU A 1 171 ? -10.275 0.673 10.312 1.00 73.38 171 LEU A CA 1
ATOM 1369 C C . LEU A 1 171 ? -11.541 -0.122 10.710 1.00 73.38 171 LEU A C 1
ATOM 1371 O O . LEU A 1 171 ? -12.382 0.384 11.460 1.00 73.38 171 LEU A O 1
ATOM 1375 N N . LEU A 1 172 ? -11.689 -1.375 10.264 1.00 70.12 172 LEU A N 1
ATOM 1376 C CA . LEU A 1 172 ? -12.917 -2.163 10.472 1.00 70.12 172 LEU A CA 1
ATOM 1377 C C . LEU A 1 172 ? -13.265 -2.416 11.957 1.00 70.12 172 LEU A C 1
ATOM 1379 O O . LEU A 1 172 ? -14.426 -2.205 12.322 1.00 70.12 172 LEU A O 1
ATOM 1383 N N . PRO A 1 173 ? -12.335 -2.799 12.859 1.00 67.38 173 PRO A N 1
ATOM 1384 C CA . PRO A 1 173 ? -12.648 -2.953 14.283 1.00 67.38 173 PRO A CA 1
ATOM 1385 C C . PRO A 1 173 ? -13.064 -1.641 14.962 1.00 67.38 173 PRO A C 1
ATOM 1387 O O . PRO A 1 173 ? -13.886 -1.659 15.882 1.00 67.38 173 PRO A O 1
ATOM 1390 N N . ILE A 1 174 ? -12.522 -0.503 14.509 1.00 68.62 174 ILE A N 1
ATOM 1391 C CA . ILE A 1 174 ? -12.857 0.828 15.036 1.00 68.62 174 ILE A CA 1
ATOM 1392 C C . ILE A 1 174 ? -14.310 1.178 14.691 1.00 68.62 174 ILE A C 1
ATOM 1394 O O . ILE A 1 174 ? -15.060 1.611 15.569 1.00 68.62 174 ILE A O 1
ATOM 1398 N N . ILE A 1 175 ? -14.730 0.931 13.446 1.00 67.12 175 ILE A N 1
ATOM 1399 C CA . ILE A 1 175 ? -16.095 1.219 12.982 1.00 67.12 175 ILE A CA 1
ATOM 1400 C C . ILE A 1 175 ? -17.113 0.210 13.550 1.00 67.12 175 ILE A C 1
ATOM 1402 O O . ILE A 1 175 ? -18.198 0.604 13.993 1.00 67.12 175 ILE A O 1
ATOM 1406 N N . ASN A 1 176 ? -16.770 -1.084 13.609 1.00 63.66 176 ASN A N 1
ATOM 1407 C CA . ASN A 1 176 ? -17.677 -2.140 14.083 1.00 63.66 176 ASN A CA 1
ATOM 1408 C C . ASN A 1 176 ? -18.013 -2.034 15.584 1.00 63.66 176 ASN A C 1
ATOM 1410 O O . ASN A 1 176 ? -19.074 -2.475 16.009 1.00 63.66 176 ASN A O 1
ATOM 1414 N N . LYS A 1 177 ? -17.162 -1.407 16.409 1.00 63.03 177 LYS A N 1
ATOM 1415 C CA . LYS A 1 177 ? -17.482 -1.164 17.832 1.00 63.03 177 LYS A CA 1
ATOM 1416 C C . LYS A 1 177 ? -18.655 -0.183 18.021 1.00 63.03 177 LYS A C 1
ATOM 1418 O O . LYS A 1 177 ? -19.224 -0.106 19.107 1.00 63.03 177 LYS A O 1
ATOM 1423 N N . ARG A 1 178 ? -18.992 0.609 16.998 1.00 59.66 178 ARG A N 1
ATOM 1424 C CA . ARG A 1 178 ? -19.922 1.749 17.087 1.00 59.66 178 ARG A CA 1
ATOM 1425 C C . ARG A 1 178 ? -21.097 1.668 16.105 1.00 59.66 178 ARG A C 1
ATOM 1427 O O . ARG A 1 178 ? -21.968 2.530 16.161 1.00 59.66 178 ARG A O 1
ATOM 1434 N N . SER A 1 179 ? -21.123 0.677 15.212 1.00 57.75 179 SER A N 1
ATOM 1435 C CA . SER A 1 179 ? -22.131 0.528 14.154 1.00 57.75 179 SER A CA 1
ATOM 1436 C C . SER A 1 179 ? -22.456 -0.946 13.882 1.00 57.75 179 SER A C 1
ATOM 1438 O O . SER A 1 179 ? -21.756 -1.839 14.353 1.00 57.75 179 SER A O 1
ATOM 1440 N N . ASN A 1 180 ? -23.519 -1.211 13.118 1.00 63.00 180 ASN A N 1
ATOM 1441 C CA . ASN A 1 180 ? -23.836 -2.561 12.648 1.00 63.00 180 ASN A CA 1
ATOM 1442 C C . ASN A 1 180 ? -22.769 -3.047 11.651 1.00 63.00 180 ASN A C 1
ATOM 1444 O O . ASN A 1 180 ? -22.332 -2.280 10.793 1.00 63.00 180 ASN A O 1
ATOM 1448 N N . LEU A 1 181 ? -22.416 -4.338 11.702 1.00 58.72 181 LEU A N 1
ATOM 1449 C CA . LEU A 1 181 ? -21.385 -4.959 10.853 1.00 58.72 181 LEU A CA 1
ATOM 1450 C C . LEU A 1 181 ? -21.563 -4.648 9.354 1.00 58.72 181 LEU A C 1
ATOM 1452 O O . LEU A 1 181 ? -20.590 -4.370 8.662 1.00 58.72 181 LEU A O 1
ATOM 1456 N N . ALA A 1 182 ? -22.806 -4.638 8.863 1.00 61.91 182 ALA A N 1
ATOM 1457 C CA . ALA A 1 182 ? -23.121 -4.313 7.470 1.00 61.91 182 ALA A CA 1
ATOM 1458 C C . ALA A 1 182 ? -22.754 -2.865 7.091 1.00 61.91 182 ALA A C 1
ATOM 1460 O O . ALA A 1 182 ? -22.264 -2.611 5.994 1.00 61.91 182 ALA A O 1
ATOM 1461 N N . LEU A 1 183 ? -22.939 -1.923 8.017 1.00 60.84 183 LEU A N 1
ATOM 1462 C CA . LEU A 1 183 ? -22.641 -0.507 7.810 1.00 60.84 183 LEU A CA 1
ATOM 1463 C C . LEU A 1 183 ? -21.125 -0.256 7.840 1.00 60.84 183 LEU A C 1
ATOM 1465 O O . LEU A 1 183 ? -20.608 0.515 7.036 1.00 60.84 183 LEU A O 1
ATOM 1469 N N . ALA A 1 184 ? -20.403 -0.982 8.702 1.00 60.59 184 ALA A N 1
ATOM 1470 C CA . ALA A 1 184 ? -18.943 -0.970 8.738 1.00 60.59 184 ALA A CA 1
ATOM 1471 C C . ALA A 1 184 ? -18.323 -1.477 7.424 1.00 60.59 184 ALA A C 1
ATOM 1473 O O . ALA A 1 184 ? -17.378 -0.873 6.916 1.00 60.59 184 ALA A O 1
ATOM 1474 N N . ILE A 1 185 ? -18.884 -2.550 6.853 1.00 64.62 185 ILE A N 1
ATOM 1475 C CA . ILE A 1 185 ? -18.450 -3.097 5.559 1.00 64.62 185 ILE A CA 1
ATOM 1476 C C . ILE A 1 185 ? -18.721 -2.098 4.432 1.00 64.62 185 ILE A C 1
ATOM 1478 O O . ILE A 1 185 ? -17.831 -1.856 3.617 1.00 64.62 185 ILE A O 1
ATOM 1482 N N . GLY A 1 186 ? -19.914 -1.493 4.404 1.00 70.62 186 GLY A N 1
ATOM 1483 C CA . GLY A 1 186 ? -20.274 -0.496 3.395 1.00 70.62 186 GLY A CA 1
ATOM 1484 C C . GLY A 1 186 ? -19.314 0.692 3.399 1.00 70.62 186 GLY A C 1
ATOM 1485 O O . GLY A 1 186 ? -18.707 0.992 2.378 1.00 70.62 186 GLY A O 1
ATOM 1486 N N . ILE A 1 187 ? -19.090 1.301 4.565 1.00 66.44 187 ILE A N 1
ATOM 1487 C CA . ILE A 1 187 ? -18.198 2.462 4.705 1.00 66.44 187 ILE A CA 1
ATOM 1488 C C . ILE A 1 187 ? -16.753 2.108 4.335 1.00 66.44 187 ILE A C 1
ATOM 1490 O O . ILE A 1 187 ? -16.122 2.839 3.576 1.00 66.44 187 ILE A O 1
ATOM 1494 N N . SER A 1 188 ? -16.238 0.973 4.818 1.00 63.88 188 SER A N 1
ATOM 1495 C CA . SER A 1 188 ? -14.888 0.514 4.470 1.00 63.88 188 SER A CA 1
ATOM 1496 C C . SER A 1 188 ? -14.728 0.297 2.960 1.00 63.88 188 SER A C 1
ATOM 1498 O O . SER A 1 188 ? -13.696 0.669 2.405 1.00 63.88 188 SER A O 1
ATOM 1500 N N . SER A 1 189 ? -15.753 -0.239 2.292 1.00 67.88 189 SER A N 1
ATOM 1501 C CA . SER A 1 189 ? -15.734 -0.493 0.846 1.00 67.88 189 SER A CA 1
ATOM 1502 C C . SER A 1 189 ? -15.805 0.799 0.030 1.00 67.88 189 SER A C 1
ATOM 1504 O O . SER A 1 189 ? -15.064 0.951 -0.938 1.00 67.88 189 SER A O 1
ATOM 1506 N N . THR A 1 190 ? -16.641 1.761 0.434 1.00 73.62 190 THR A N 1
ATOM 1507 C CA . THR A 1 190 ? -16.738 3.060 -0.248 1.00 73.62 190 THR A CA 1
ATOM 1508 C C . THR A 1 190 ? -15.447 3.863 -0.104 1.00 73.62 190 THR A C 1
ATOM 1510 O O . THR A 1 190 ? -14.969 4.422 -1.085 1.00 73.62 190 THR A O 1
ATOM 1513 N N . LEU A 1 191 ? -14.839 3.878 1.086 1.00 66.56 191 LEU A N 1
ATOM 1514 C CA . LEU A 1 191 ? -13.550 4.546 1.312 1.00 66.56 191 LEU A CA 1
ATOM 1515 C C . LEU A 1 191 ? -12.432 3.921 0.498 1.00 66.56 191 LEU A C 1
ATOM 1517 O O . LEU A 1 191 ? -11.622 4.636 -0.077 1.00 66.56 191 LEU A O 1
ATOM 1521 N N . PHE A 1 192 ? -12.406 2.592 0.428 1.00 66.69 192 PHE A N 1
ATOM 1522 C CA . PHE A 1 192 ? -11.464 1.896 -0.431 1.00 66.69 192 PHE A CA 1
ATOM 1523 C C . PHE A 1 192 ? -11.628 2.340 -1.891 1.00 66.69 192 PHE A C 1
ATOM 1525 O O . PHE A 1 192 ? -10.639 2.664 -2.541 1.00 66.69 192 PHE A O 1
ATOM 1532 N N . GLY A 1 193 ? -12.868 2.453 -2.378 1.00 69.94 193 GLY A N 1
ATOM 1533 C CA . GLY A 1 193 ? -13.158 2.998 -3.706 1.00 69.94 193 GLY A CA 1
ATOM 1534 C C . GLY A 1 193 ? -12.655 4.433 -3.895 1.00 69.94 193 GLY A C 1
ATOM 1535 O O . GLY A 1 193 ? -11.999 4.719 -4.891 1.00 69.94 193 GLY A O 1
ATOM 1536 N N . ILE A 1 194 ? -12.901 5.324 -2.930 1.00 72.31 194 ILE A N 1
ATOM 1537 C CA . ILE A 1 194 ? -12.474 6.733 -2.999 1.00 72.31 194 ILE A CA 1
ATOM 1538 C C . ILE A 1 194 ? -10.948 6.853 -3.002 1.00 72.31 194 ILE A C 1
ATOM 1540 O O . ILE A 1 194 ? -10.406 7.591 -3.820 1.00 72.31 194 ILE A O 1
ATOM 1544 N N . ILE A 1 195 ? -10.252 6.103 -2.142 1.00 66.88 195 ILE A N 1
ATOM 1545 C CA . ILE A 1 195 ? -8.783 6.088 -2.101 1.00 66.88 195 ILE A CA 1
ATOM 1546 C C . ILE A 1 195 ? -8.234 5.642 -3.455 1.00 66.88 195 ILE A C 1
ATOM 1548 O O . ILE A 1 195 ? -7.356 6.304 -4.001 1.00 66.88 195 ILE A O 1
ATOM 1552 N N . ARG A 1 196 ? -8.787 4.566 -4.027 1.00 70.12 196 ARG A N 1
ATOM 1553 C CA . ARG A 1 196 ? -8.363 4.053 -5.335 1.00 70.12 196 ARG A CA 1
ATOM 1554 C C . ARG A 1 196 ? -8.576 5.080 -6.451 1.00 70.12 196 ARG A C 1
ATOM 1556 O O . ARG A 1 196 ? -7.641 5.343 -7.199 1.00 70.12 196 ARG A O 1
ATOM 1563 N N . VAL A 1 197 ? -9.744 5.722 -6.504 1.00 67.75 197 VAL A N 1
ATOM 1564 C CA . VAL A 1 197 ? -10.040 6.774 -7.494 1.00 67.75 197 VAL A CA 1
ATOM 1565 C C . VAL A 1 197 ? -9.138 7.996 -7.303 1.00 67.75 197 VAL A C 1
ATOM 1567 O O . VAL A 1 197 ? -8.599 8.519 -8.271 1.00 67.75 197 VAL A O 1
ATOM 1570 N N . CYS A 1 198 ? -8.919 8.449 -6.069 1.00 63.06 198 CYS A N 1
ATOM 1571 C CA . CYS A 1 198 ? -8.060 9.601 -5.790 1.00 63.06 198 CYS A CA 1
ATOM 1572 C C . CYS A 1 198 ? -6.592 9.323 -6.151 1.00 63.06 198 CYS A C 1
ATOM 1574 O O . CYS A 1 198 ? -5.886 10.205 -6.644 1.00 63.06 198 CYS A O 1
ATOM 1576 N N . GLN A 1 199 ? -6.135 8.091 -5.928 1.00 62.31 199 GLN A N 1
ATOM 1577 C CA . GLN A 1 199 ? -4.796 7.651 -6.297 1.00 62.31 199 GLN A CA 1
ATOM 1578 C C . GLN A 1 199 ? -4.632 7.602 -7.821 1.00 62.31 199 GLN A C 1
ATOM 1580 O O . GLN A 1 199 ? -3.619 8.065 -8.339 1.00 62.31 199 GLN A O 1
ATOM 1585 N N . GLU A 1 200 ? -5.656 7.145 -8.540 1.00 60.09 200 GLU A N 1
ATOM 1586 C CA . GLU A 1 200 ? -5.697 7.155 -10.004 1.00 60.09 200 GLU A CA 1
ATOM 1587 C C . GLU A 1 200 ? -5.756 8.580 -10.581 1.00 60.09 200 GLU A C 1
ATOM 1589 O O . GLU A 1 200 ? -5.027 8.883 -11.521 1.00 60.09 200 GLU A O 1
ATOM 1594 N N . PHE A 1 201 ? -6.507 9.503 -9.968 1.00 52.69 201 PHE A N 1
ATOM 1595 C CA . PHE A 1 201 ? -6.507 10.926 -10.344 1.00 52.69 201 PHE A CA 1
ATOM 1596 C C . PHE A 1 201 ? -5.141 11.601 -10.135 1.00 52.69 201 PHE A C 1
ATOM 1598 O O . PHE A 1 201 ? -4.706 12.375 -10.986 1.00 52.69 201 PHE A O 1
ATOM 1605 N N . CYS A 1 202 ? -4.425 11.293 -9.047 1.00 50.69 202 CYS A N 1
ATOM 1606 C CA . CYS A 1 202 ? -3.060 11.795 -8.828 1.00 50.69 202 CYS A CA 1
ATOM 1607 C C . CYS A 1 202 ? -2.045 11.248 -9.846 1.00 50.69 202 CYS A C 1
ATOM 1609 O O . CYS A 1 202 ? -1.063 11.924 -10.154 1.00 50.69 202 CYS A O 1
ATOM 1611 N N . VAL A 1 203 ? -2.263 10.035 -10.360 1.00 51.91 203 VAL A N 1
ATOM 1612 C CA . VAL A 1 203 ? -1.425 9.433 -11.408 1.00 51.91 203 VAL A CA 1
ATOM 1613 C C . VAL A 1 203 ? -1.778 10.005 -12.787 1.00 51.91 203 VAL A C 1
ATOM 1615 O O . VAL A 1 203 ? -0.874 10.401 -13.518 1.00 51.91 203 VAL A O 1
ATOM 1618 N N . ASN A 1 204 ? -3.063 10.150 -13.122 1.00 40.16 204 ASN A N 1
ATOM 1619 C CA . ASN A 1 204 ? -3.500 10.717 -14.406 1.00 40.16 204 ASN A CA 1
ATOM 1620 C C . ASN A 1 204 ? -3.213 12.216 -14.534 1.00 40.16 204 ASN A C 1
ATOM 1622 O O . ASN A 1 204 ? -2.865 12.677 -15.616 1.00 40.16 204 ASN A O 1
ATOM 1626 N N . SER A 1 205 ? -3.254 12.973 -13.435 1.00 43.03 205 SER A N 1
ATOM 1627 C CA . SER A 1 205 ? -2.833 14.377 -13.456 1.00 43.03 205 SER A CA 1
ATOM 1628 C C . SER A 1 205 ? -1.342 14.539 -13.789 1.00 43.03 205 SER A C 1
ATOM 1630 O O . SER A 1 205 ? -0.965 15.595 -14.285 1.00 43.03 205 SER A O 1
ATOM 1632 N N . LYS A 1 206 ? -0.493 13.519 -13.576 1.00 45.69 206 LYS A N 1
ATOM 1633 C CA . LYS A 1 206 ? 0.890 13.520 -14.088 1.00 45.69 206 LYS A CA 1
ATOM 1634 C C . LYS A 1 206 ? 0.960 13.184 -15.581 1.00 45.69 206 LYS A C 1
ATOM 1636 O O . LYS A 1 206 ? 1.773 13.781 -16.274 1.00 45.69 206 LYS A O 1
ATOM 1641 N N . ALA A 1 207 ? 0.094 12.297 -16.072 1.00 40.97 207 ALA A N 1
ATOM 1642 C CA . ALA A 1 207 ? 0.052 11.901 -17.481 1.00 40.97 207 ALA A CA 1
ATOM 1643 C C . ALA A 1 207 ? -0.431 13.037 -18.409 1.00 40.97 207 ALA A C 1
ATOM 1645 O O . ALA A 1 207 ? 0.077 13.187 -19.516 1.00 40.97 207 ALA A O 1
ATOM 1646 N N . GLU A 1 208 ? -1.360 13.889 -17.956 1.00 36.41 208 GLU A N 1
ATOM 1647 C CA . GLU A 1 208 ? -1.785 15.066 -18.735 1.00 36.41 208 GLU A CA 1
ATOM 1648 C C . GLU A 1 208 ? -0.669 16.115 -18.881 1.00 36.41 208 GLU A C 1
ATOM 1650 O O . GLU A 1 208 ? -0.563 16.738 -19.937 1.00 36.41 208 GLU A O 1
ATOM 1655 N N . PHE A 1 209 ? 0.216 16.263 -17.886 1.00 37.22 209 PHE A N 1
ATOM 1656 C CA . PHE A 1 209 ? 1.364 17.176 -17.972 1.00 37.22 209 PHE A CA 1
ATOM 1657 C C . PHE A 1 209 ? 2.447 16.710 -18.962 1.00 37.22 209 PHE A C 1
ATOM 1659 O O . PHE A 1 209 ? 3.134 17.558 -19.524 1.00 37.22 209 PHE A O 1
ATOM 1666 N N . GLU A 1 210 ? 2.571 15.405 -19.229 1.00 41.00 210 GLU A N 1
ATOM 1667 C CA . GLU A 1 210 ? 3.472 14.862 -20.265 1.00 41.00 210 GLU A CA 1
ATOM 1668 C C . GLU A 1 210 ? 2.898 14.968 -21.689 1.00 41.00 210 GLU A C 1
ATOM 1670 O O . GLU A 1 210 ? 3.642 14.854 -22.653 1.00 41.00 210 GLU A O 1
ATOM 1675 N N . SER A 1 211 ? 1.594 15.220 -21.853 1.00 33.34 211 SER A N 1
ATOM 1676 C CA . SER A 1 211 ? 0.964 15.358 -23.181 1.00 33.34 211 SER A CA 1
ATOM 1677 C C . SER A 1 211 ? 0.975 16.786 -23.750 1.00 33.34 211 SER A C 1
ATOM 1679 O O . SER A 1 211 ? 0.551 17.004 -24.886 1.00 33.34 211 SER A O 1
ATOM 1681 N N . VAL A 1 212 ? 1.433 17.762 -22.958 1.00 39.41 212 VAL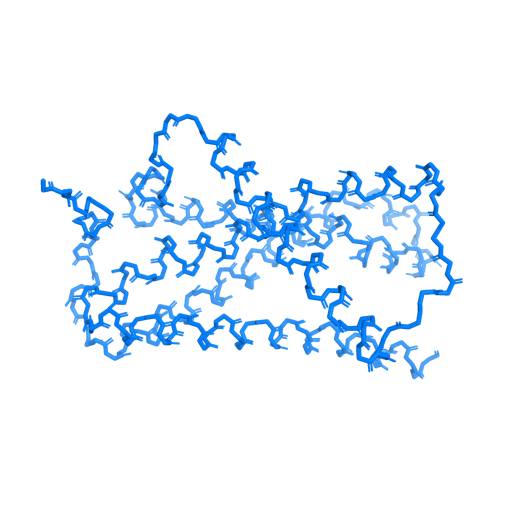 A N 1
ATOM 1682 C CA . VAL A 1 212 ? 1.428 19.198 -23.300 1.00 39.41 212 VAL A CA 1
ATOM 1683 C C . VAL A 1 212 ? 2.842 19.737 -23.598 1.00 39.41 212 VAL A C 1
ATOM 1685 O O . VAL A 1 212 ? 2.976 20.902 -23.974 1.00 39.41 212 VAL A O 1
ATOM 1688 N N . TYR A 1 213 ? 3.883 18.902 -23.516 1.00 35.16 213 TYR A N 1
ATOM 1689 C CA . TYR A 1 213 ? 5.265 19.256 -23.872 1.00 35.16 213 TYR A CA 1
ATOM 1690 C C . TYR A 1 213 ? 5.850 18.324 -24.930 1.00 35.16 213 TYR A C 1
ATOM 1692 O O . TYR A 1 213 ? 5.649 17.098 -24.813 1.00 35.16 213 TYR A O 1
#

pLDDT: mean 72.3, std 14.41, range [33.34, 90.94]

Sequence (213 aa):
MMQKRILENTTKRYEKLPAWLMIILACLMVELFFIGGTVIGGLILTVLSMPFLISNLGNLDAIIETFTHLYVQLGIFAFITLILFAWVKWYEKRPISSLGFFKTNYLFEILKGWGVGMLTFSCSLGLSYLFGGVVLNRIDFSGNTLLFVLSTIPFWLIQGGTEELLTRAWLLPIINKRSNLALAIGISSTLFGIIRVCQEFCVNSKAEFESVY